Protein AF-A0AAD5U6Z9-F1 (afdb_monomer)

pLDDT: mean 83.67, std 14.65, range [43.44, 98.81]

Secondary structure (DSSP, 8-state):
-EEESSTT-EETTEEEEESSTTTTTT-SSPPTTHHHHHHHHHHHHHTT-----STTSTHHHHHTTTHHHHHHHHHHH-TT-SEEEE--TT----HHHHHHHHTTS-TTS--EEE-EE---SSSS--STTSSPPEE-GGG-EEEEHHHHHHHHHHHHHHHHHTTT-S-HHHHHHHHHHTTT---EE-TT--SS-TTT---TT-BTTTTBEEEEE--S-EEEEEE-SSHHHHHHHHHHSTT--EEEEETTEEEEESS-PPPEEEEEEEEEE-GGG------

Structure (mmCIF, N/CA/C/O backbone):
data_AF-A0AAD5U6Z9-F1
#
_entry.id   AF-A0AAD5U6Z9-F1
#
loop_
_atom_site.group_PDB
_atom_site.id
_atom_site.type_symbol
_atom_site.label_atom_id
_atom_site.label_alt_id
_atom_site.label_comp_id
_atom_site.label_asym_id
_atom_site.label_entity_id
_atom_site.label_seq_id
_atom_site.pdbx_PDB_ins_code
_atom_site.Cartn_x
_atom_site.Cartn_y
_atom_site.Cartn_z
_atom_site.occupancy
_atom_site.B_iso_or_equiv
_atom_site.auth_seq_id
_atom_site.auth_comp_id
_atom_site.auth_asym_id
_atom_site.auth_atom_id
_atom_site.pdbx_PDB_model_num
ATOM 1 N N . LEU A 1 1 ? -15.225 10.000 -1.888 1.00 85.88 1 LEU A N 1
ATOM 2 C CA . LEU A 1 1 ? -15.522 10.190 -0.455 1.00 85.88 1 LEU A CA 1
ATOM 3 C C . LEU A 1 1 ? -14.304 10.864 0.139 1.00 85.88 1 LEU A C 1
ATOM 5 O O . LEU A 1 1 ? -13.236 10.279 0.026 1.00 85.88 1 LEU A O 1
ATOM 9 N N . PHE A 1 2 ? -14.447 12.063 0.690 1.00 88.38 2 PHE A N 1
ATOM 10 C CA . PHE A 1 2 ? -13.396 12.654 1.515 1.00 88.38 2 PHE A CA 1
ATOM 11 C C . PHE A 1 2 ? -13.697 12.309 2.968 1.00 88.38 2 PHE A C 1
ATOM 13 O O . PHE A 1 2 ? -14.858 12.362 3.369 1.00 88.38 2 PHE A O 1
ATOM 20 N N . ILE A 1 3 ? -12.678 11.914 3.723 1.00 87.38 3 ILE A N 1
ATOM 21 C CA . ILE A 1 3 ? -12.789 11.623 5.154 1.00 87.38 3 ILE A CA 1
ATOM 22 C C . ILE A 1 3 ? -11.944 12.627 5.930 1.00 87.38 3 ILE A C 1
ATOM 24 O O . ILE A 1 3 ? -10.929 13.101 5.426 1.00 87.38 3 ILE A O 1
ATOM 28 N N . GLY A 1 4 ? -12.355 12.946 7.147 1.00 80.94 4 GLY A N 1
ATOM 29 C CA . GLY A 1 4 ? -11.660 13.899 8.001 1.00 80.94 4 GLY A CA 1
ATOM 30 C C . GLY A 1 4 ? -12.014 13.719 9.470 1.00 80.94 4 GLY A C 1
ATOM 31 O O . GLY A 1 4 ? -12.593 12.709 9.871 1.00 80.94 4 GLY A O 1
ATOM 32 N N . GLU A 1 5 ? -11.640 14.714 10.269 1.00 72.56 5 GLU A N 1
ATOM 33 C CA . GLU A 1 5 ? -11.778 14.715 11.735 1.00 72.56 5 GLU A CA 1
ATOM 34 C C . GLU A 1 5 ? -12.691 15.821 12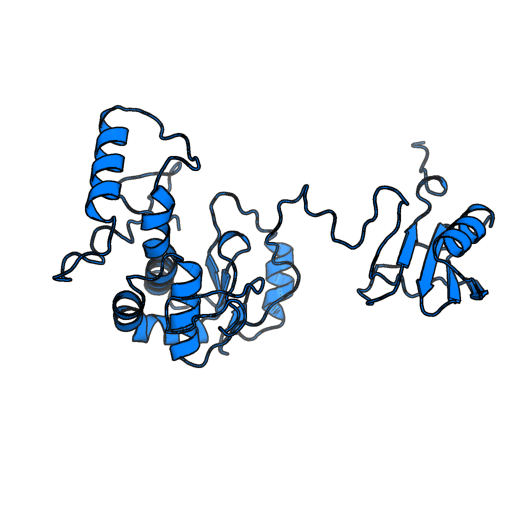.271 1.00 72.56 5 GLU A C 1
ATOM 36 O O . GLU A 1 5 ? -12.707 16.088 13.469 1.00 72.56 5 GLU A O 1
ATOM 41 N N . SER A 1 6 ? -13.420 16.495 11.381 1.00 66.69 6 SER A N 1
ATOM 42 C CA . SER A 1 6 ? -14.334 17.567 11.751 1.00 66.69 6 SER A CA 1
ATOM 43 C C . SER A 1 6 ? -15.566 17.551 10.847 1.00 66.69 6 SER A C 1
ATOM 45 O O . SER A 1 6 ? -15.420 17.432 9.624 1.00 66.69 6 SER A O 1
ATOM 47 N N . PRO A 1 7 ? -16.775 17.682 11.416 1.00 67.12 7 PRO A N 1
ATOM 48 C CA . PRO A 1 7 ? -17.998 17.744 10.635 1.00 67.12 7 PRO A CA 1
ATOM 49 C C . PRO A 1 7 ? -18.124 19.096 9.918 1.00 67.12 7 PRO A C 1
ATOM 51 O O . PRO A 1 7 ? -17.559 20.104 10.347 1.00 67.12 7 PRO A O 1
ATOM 54 N N . ASN A 1 8 ? -18.942 19.141 8.863 1.00 70.81 8 ASN A N 1
ATOM 55 C CA . ASN A 1 8 ? -19.284 20.354 8.105 1.00 70.81 8 ASN A CA 1
ATOM 56 C C . ASN A 1 8 ? -18.126 21.002 7.317 1.00 70.81 8 ASN A C 1
ATOM 58 O O . ASN A 1 8 ? -18.225 22.168 6.932 1.00 70.81 8 ASN A O 1
ATOM 62 N N . ILE A 1 9 ? -17.038 20.273 7.048 1.00 80.44 9 ILE A N 1
ATOM 63 C CA . ILE A 1 9 ? -16.016 20.713 6.088 1.00 80.44 9 ILE A CA 1
ATOM 64 C C . ILE A 1 9 ? -16.462 20.311 4.680 1.00 80.44 9 ILE A C 1
ATOM 66 O O . ILE A 1 9 ? -16.954 19.205 4.465 1.00 80.44 9 ILE A O 1
ATOM 70 N N . THR A 1 10 ? -16.279 21.202 3.705 1.00 81.00 10 THR A N 1
ATOM 71 C CA . THR A 1 10 ? -16.569 20.922 2.293 1.00 81.00 10 THR A CA 1
ATOM 72 C C . THR A 1 10 ? -15.336 21.166 1.432 1.00 81.00 10 THR A C 1
ATOM 74 O O . THR A 1 10 ? -14.595 22.125 1.641 1.00 81.00 10 THR A O 1
ATOM 77 N N . ILE A 1 11 ? -15.119 20.291 0.453 1.00 80.69 11 ILE A N 1
ATOM 78 C CA . ILE A 1 11 ? -14.120 20.456 -0.604 1.00 80.69 11 ILE A CA 1
ATOM 79 C C . ILE A 1 11 ? -14.895 20.614 -1.910 1.00 80.69 11 ILE A C 1
ATOM 81 O O . ILE A 1 11 ? -15.452 19.654 -2.450 1.00 80.69 11 ILE A O 1
ATOM 85 N N . GLY A 1 12 ? -14.997 21.855 -2.389 1.00 86.75 12 GLY A N 1
ATOM 86 C CA . GLY A 1 12 ? -15.901 22.199 -3.485 1.00 86.75 12 GLY A CA 1
ATOM 87 C C . GLY A 1 12 ? -17.356 21.923 -3.099 1.00 86.75 12 GLY A C 1
ATOM 88 O O . GLY A 1 12 ? -17.887 22.538 -2.181 1.00 86.75 12 GLY A O 1
ATOM 89 N N . ASN A 1 13 ? -18.002 20.991 -3.796 1.00 88.38 13 ASN A N 1
ATOM 90 C CA . ASN A 1 13 ? -19.379 20.560 -3.538 1.00 88.38 13 ASN A CA 1
ATOM 91 C C . ASN A 1 13 ? -19.476 19.218 -2.788 1.00 88.38 13 ASN A C 1
ATOM 93 O O . ASN A 1 13 ? -20.560 18.637 -2.728 1.00 88.38 13 ASN A O 1
ATOM 97 N N . ILE A 1 14 ? -18.361 18.696 -2.268 1.00 86.50 14 ILE A N 1
ATOM 98 C CA . ILE A 1 14 ? -18.310 17.402 -1.584 1.00 86.50 14 ILE A CA 1
ATOM 99 C C . ILE A 1 14 ? -18.109 17.636 -0.090 1.00 86.50 14 ILE A C 1
ATOM 101 O O . ILE A 1 14 ? -17.141 18.270 0.322 1.00 86.50 14 ILE A O 1
ATOM 105 N N . GLU A 1 15 ? -19.024 17.109 0.719 1.00 88.12 15 GLU A N 1
ATOM 106 C CA . GLU A 1 15 ? -18.898 17.102 2.175 1.00 88.12 15 GLU A CA 1
ATOM 107 C C . GLU A 1 15 ? -17.823 16.100 2.616 1.00 88.12 15 GLU A C 1
ATOM 109 O O . GLU A 1 15 ? -17.745 14.975 2.106 1.00 88.12 15 GLU A O 1
ATOM 114 N N . VAL A 1 16 ? -16.974 16.529 3.547 1.00 87.38 16 VAL A N 1
ATOM 115 C CA . VAL A 1 16 ? -15.978 15.684 4.202 1.00 87.38 16 VAL A CA 1
ATOM 116 C C . VAL A 1 16 ? -16.666 14.918 5.321 1.00 87.38 16 VAL A C 1
ATOM 118 O O . VAL A 1 16 ? -17.297 15.505 6.198 1.00 87.38 16 VAL A O 1
ATOM 121 N N . GLU A 1 17 ? -16.524 13.598 5.309 1.00 87.38 17 GLU A N 1
ATOM 122 C CA . GLU A 1 17 ? -17.100 12.757 6.346 1.00 87.38 17 GLU A CA 1
ATOM 123 C C . GLU A 1 17 ? -16.191 12.654 7.555 1.00 87.38 17 GLU A C 1
ATOM 125 O O . GLU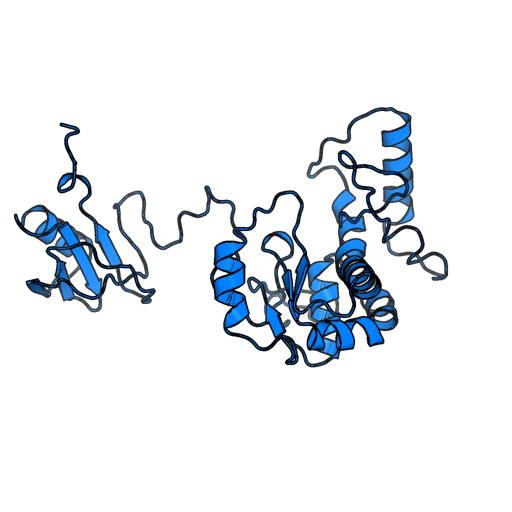 A 1 17 ? -15.067 12.158 7.482 1.00 87.38 17 GLU A O 1
ATOM 130 N N . ASP A 1 18 ? -16.721 13.087 8.689 1.00 84.62 18 ASP A N 1
ATOM 131 C CA . ASP A 1 18 ? -16.075 12.921 9.974 1.00 84.62 18 ASP A CA 1
ATOM 132 C C . ASP A 1 18 ? -16.127 11.454 10.416 1.00 84.62 18 ASP A C 1
ATOM 134 O O . ASP A 1 18 ? -17.182 10.914 10.763 1.00 84.62 18 ASP A O 1
ATOM 138 N N . VAL A 1 19 ? -14.963 10.808 10.400 1.00 85.06 19 VAL A N 1
ATOM 139 C CA . VAL A 1 19 ? -14.789 9.412 10.825 1.00 85.06 19 VAL A CA 1
ATOM 140 C C . VAL A 1 19 ? -14.096 9.301 12.182 1.00 85.06 19 VAL A C 1
ATOM 142 O O . VAL A 1 19 ? -13.865 8.188 12.665 1.00 85.06 19 VAL A O 1
ATOM 145 N N . CYS A 1 20 ? -13.774 10.435 12.810 1.00 76.25 20 CYS A N 1
ATOM 146 C CA . CYS A 1 20 ? -12.995 10.485 14.037 1.00 76.25 20 CYS A CA 1
ATOM 147 C C . CYS A 1 20 ? -13.833 10.929 15.236 1.00 76.25 20 CYS A C 1
ATOM 149 O O . CYS A 1 20 ? -13.851 10.190 16.221 1.00 76.25 20 CYS A O 1
ATOM 151 N N . THR A 1 21 ? -14.515 12.080 15.203 1.00 68.94 21 THR A N 1
ATOM 152 C CA . THR A 1 21 ? -15.011 12.773 16.419 1.00 68.94 21 THR A CA 1
ATOM 153 C C . THR A 1 21 ? -15.792 11.860 17.363 1.00 68.94 21 THR A C 1
ATOM 155 O O . THR A 1 21 ? -15.531 11.838 18.567 1.00 68.94 21 THR A O 1
ATOM 158 N N . ASN A 1 22 ? -16.672 11.023 16.807 1.00 68.44 22 ASN A N 1
ATOM 159 C CA . ASN A 1 22 ? -17.553 10.149 17.587 1.00 68.44 22 ASN A CA 1
ATOM 160 C C . ASN A 1 22 ? -16.980 8.740 17.828 1.00 68.44 22 ASN A C 1
ATOM 162 O O . ASN A 1 22 ? -17.578 7.919 18.526 1.00 68.44 22 ASN A O 1
ATOM 166 N N . LEU A 1 23 ? -15.810 8.430 17.266 1.00 71.19 23 LEU A N 1
ATOM 167 C CA . LEU A 1 23 ? -15.222 7.091 17.285 1.00 71.19 23 LEU A CA 1
ATOM 168 C C . LEU A 1 23 ? -14.828 6.632 18.697 1.00 71.19 23 LEU A C 1
ATOM 170 O O . LEU A 1 23 ? -14.939 5.447 19.019 1.00 71.19 23 LEU A O 1
ATOM 174 N N . TYR A 1 24 ? -14.394 7.571 19.546 1.00 66.69 24 TYR A N 1
ATOM 175 C CA . TYR A 1 24 ? -13.892 7.308 20.902 1.00 66.69 24 TYR A CA 1
ATOM 176 C C . TYR A 1 24 ? -14.767 7.889 22.018 1.00 66.69 24 TYR A C 1
ATOM 178 O O . TYR A 1 24 ? -14.375 7.826 23.182 1.00 66.69 24 TYR A O 1
ATOM 186 N N . GLU A 1 25 ? -15.948 8.438 21.717 1.00 65.12 25 GLU A N 1
ATOM 187 C CA . GLU A 1 25 ? -16.807 9.083 22.728 1.00 65.12 25 GLU A CA 1
ATOM 188 C C . GLU A 1 25 ? -17.191 8.152 23.882 1.00 65.12 25 GLU A C 1
ATOM 190 O O . GLU A 1 25 ? -17.249 8.580 25.032 1.00 65.12 25 GLU A O 1
ATOM 195 N N . ASN A 1 26 ? -17.372 6.864 23.585 1.00 57.84 26 ASN A N 1
ATOM 196 C CA . ASN A 1 26 ? -17.760 5.840 24.557 1.00 57.84 26 ASN A CA 1
ATOM 197 C C . ASN A 1 26 ? -16.567 5.073 25.158 1.00 57.84 26 ASN A C 1
ATOM 199 O O . ASN A 1 26 ? -16.759 4.046 25.813 1.00 57.84 26 ASN A O 1
ATOM 203 N N . ILE A 1 27 ? -15.331 5.516 24.914 1.00 62.66 27 ILE A N 1
ATOM 204 C CA . ILE A 1 27 ? -14.125 4.887 25.460 1.00 62.66 27 ILE A CA 1
ATOM 205 C C . ILE A 1 27 ? -13.664 5.715 26.664 1.00 62.66 27 ILE A C 1
ATOM 207 O O . ILE A 1 27 ? -13.372 6.900 26.542 1.00 62.66 27 ILE A O 1
ATOM 211 N N . SER A 1 28 ? -13.603 5.073 27.837 1.00 55.25 28 SER A N 1
ATOM 212 C CA . SER A 1 28 ? -13.260 5.710 29.120 1.00 55.25 28 SER A CA 1
ATOM 213 C C . SER A 1 28 ? -11.884 6.384 29.121 1.00 55.25 28 SER A C 1
ATOM 215 O O . SER A 1 28 ? -11.688 7.388 29.797 1.00 55.25 28 SER A O 1
ATOM 217 N N . GLU A 1 29 ? -10.950 5.853 28.332 1.00 61.00 29 GLU A N 1
ATOM 218 C CA . GLU A 1 29 ? -9.624 6.417 28.086 1.00 61.00 29 GLU A CA 1
ATOM 219 C C . GLU A 1 29 ? -9.490 6.769 26.605 1.00 61.00 29 GLU A C 1
ATOM 221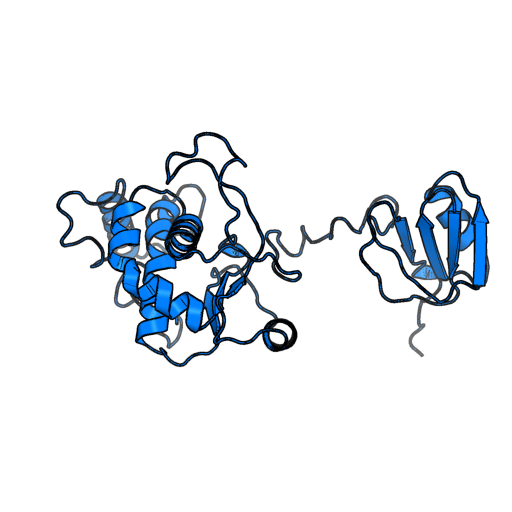 O O . GLU A 1 29 ? -9.346 5.885 25.751 1.00 61.00 29 GLU A O 1
ATOM 226 N N . LYS A 1 30 ? -9.564 8.066 26.302 1.00 65.56 30 LYS A N 1
ATOM 227 C CA . LYS A 1 30 ? -9.332 8.573 24.948 1.00 65.56 30 LYS A CA 1
ATOM 228 C C . LYS A 1 30 ? -7.846 8.415 24.570 1.00 65.56 30 LYS A C 1
ATOM 230 O O . LYS A 1 30 ? -7.007 8.470 25.469 1.00 65.56 30 LYS A O 1
ATOM 235 N N . PRO A 1 31 ? -7.517 8.237 23.277 1.00 64.31 31 PRO A N 1
ATOM 236 C CA . PRO A 1 31 ? -6.131 8.149 22.817 1.00 64.31 31 PRO A CA 1
ATOM 237 C C . PRO A 1 31 ? -5.302 9.383 23.207 1.00 64.31 31 PRO A C 1
ATOM 239 O O . PRO A 1 31 ? -5.823 10.500 23.288 1.00 64.31 31 PRO A O 1
ATOM 242 N N . THR A 1 32 ? -4.003 9.191 23.431 1.00 60.91 32 THR A N 1
ATOM 243 C CA . THR A 1 32 ? -3.053 10.272 23.744 1.00 60.91 32 THR A CA 1
ATOM 244 C C . THR A 1 32 ? -3.024 11.317 22.619 1.00 60.91 32 THR A C 1
ATOM 246 O O . THR A 1 32 ? -2.910 10.955 21.453 1.00 60.91 32 THR A O 1
ATOM 249 N N . GLY A 1 33 ? -3.126 12.611 22.950 1.00 56.72 33 GLY A N 1
ATOM 250 C CA . GLY A 1 33 ? -3.153 13.721 21.976 1.00 56.72 33 GLY A CA 1
ATOM 251 C C . GLY A 1 33 ? -4.540 14.076 21.415 1.00 56.72 33 GLY A C 1
ATOM 252 O O . GLY A 1 33 ? -4.703 15.126 20.806 1.00 56.72 33 GLY A O 1
ATOM 253 N N . TRP A 1 34 ? -5.574 13.269 21.689 1.00 59.72 34 TRP A N 1
ATOM 254 C CA . TRP A 1 34 ? -6.931 13.456 21.151 1.00 59.72 34 TRP A CA 1
ATOM 255 C C . TRP A 1 34 ? -7.560 14.828 21.449 1.00 59.72 34 TRP A C 1
ATOM 257 O O . TRP A 1 34 ? -8.122 15.472 20.567 1.00 59.72 34 TRP A O 1
ATOM 267 N N . LYS A 1 35 ? -7.529 15.269 22.716 1.00 58.16 35 LYS A N 1
ATOM 268 C CA . LYS A 1 35 ? -8.162 16.540 23.121 1.00 58.16 35 LYS A CA 1
ATOM 269 C C . LYS A 1 35 ? -7.417 17.749 22.561 1.00 58.16 35 LYS A C 1
ATOM 271 O O . LYS A 1 35 ? -8.052 18.688 22.101 1.00 58.16 35 LYS A O 1
ATOM 276 N N . GLU A 1 36 ? -6.090 17.688 22.580 1.00 61.25 36 GLU A N 1
ATOM 277 C CA . GLU A 1 36 ? -5.212 18.780 22.161 1.00 61.25 36 GLU A CA 1
ATOM 278 C C . GLU A 1 36 ? -5.378 19.065 20.665 1.00 61.25 36 GLU A C 1
ATOM 280 O O . GLU A 1 36 ? -5.577 20.217 20.291 1.00 61.25 36 GLU A O 1
ATOM 285 N N . SER A 1 37 ? -5.412 18.030 19.818 1.00 60.25 37 SER A N 1
ATOM 286 C CA . SER A 1 37 ? -5.595 18.196 18.371 1.00 60.25 37 SER A CA 1
ATOM 287 C C . SER A 1 37 ? -6.968 18.772 18.001 1.00 60.25 37 SER A C 1
ATOM 289 O O . SER A 1 37 ? -7.040 19.698 17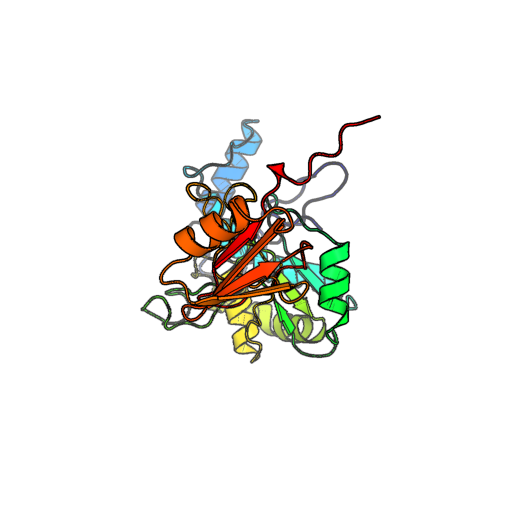.197 1.00 60.25 37 SER A O 1
ATOM 291 N N . VAL A 1 38 ? -8.061 18.286 18.607 1.00 60.72 38 VAL A N 1
ATOM 292 C CA . VAL A 1 38 ? -9.420 18.791 18.317 1.00 60.72 38 VAL A CA 1
ATOM 293 C C . VAL A 1 38 ? -9.587 20.243 18.778 1.00 60.72 38 VAL A C 1
ATOM 295 O O . VAL A 1 38 ? -10.153 21.061 18.052 1.00 60.72 38 VAL A O 1
ATOM 298 N N . GLU A 1 39 ? -9.082 20.589 19.964 1.00 63.78 39 GLU A N 1
ATOM 299 C CA . GLU A 1 39 ? -9.147 21.959 20.491 1.00 63.78 39 GLU A CA 1
ATOM 300 C C . GLU A 1 39 ? -8.282 22.933 19.674 1.00 63.78 39 GLU A C 1
ATOM 302 O O . GLU A 1 39 ? -8.710 24.064 19.424 1.00 63.78 39 GLU A O 1
ATOM 307 N N . LEU A 1 40 ? -7.104 22.498 19.207 1.00 62.66 40 LEU A N 1
ATOM 308 C CA . LEU A 1 40 ? -6.243 23.273 18.307 1.00 62.66 40 LEU A CA 1
ATOM 309 C C . LEU A 1 40 ? -6.926 23.544 16.964 1.00 62.66 40 LEU A C 1
ATOM 311 O O . LEU A 1 40 ? -7.017 24.703 16.564 1.00 62.66 40 LEU A O 1
ATOM 315 N N . LEU A 1 41 ? -7.485 22.517 16.318 1.00 59.31 41 LEU A N 1
ATOM 316 C CA . LEU A 1 41 ? -8.200 22.664 15.045 1.00 59.31 41 LEU A CA 1
ATOM 317 C C . LEU A 1 41 ? -9.397 23.611 15.173 1.00 59.31 41 LEU A C 1
ATOM 319 O O . LEU A 1 41 ? -9.568 24.526 14.370 1.00 59.31 41 LEU A O 1
ATOM 323 N N . GLN A 1 42 ? -10.208 23.451 16.223 1.00 64.00 42 GLN A N 1
ATOM 324 C CA . GLN A 1 42 ? -11.340 24.346 16.480 1.00 64.00 42 GLN A CA 1
ATOM 325 C C . GLN A 1 42 ? -10.901 25.794 16.724 1.00 64.00 42 GLN A C 1
ATOM 327 O O . GLN A 1 42 ? -11.627 26.725 16.368 1.00 64.00 42 GLN A O 1
ATOM 332 N N . LYS A 1 43 ? -9.737 26.001 17.349 1.00 64.19 43 LYS A N 1
ATOM 333 C CA . LYS A 1 43 ? -9.168 27.332 17.565 1.00 64.19 43 LYS A CA 1
ATOM 334 C C . LYS A 1 43 ? -8.671 27.952 16.258 1.00 64.19 43 LYS A C 1
ATOM 336 O O . LYS A 1 43 ? -8.975 29.113 16.008 1.00 64.19 43 LYS A O 1
ATOM 341 N N . GLU A 1 44 ? -7.966 27.198 15.421 1.00 64.31 44 GLU A N 1
ATOM 342 C CA . GLU A 1 44 ? -7.454 27.677 14.129 1.00 64.31 44 GLU A CA 1
ATOM 343 C C . GLU A 1 44 ? -8.587 28.037 13.158 1.00 64.31 44 GLU A C 1
ATOM 345 O O . GLU A 1 44 ? -8.556 29.119 12.570 1.00 64.31 44 GLU A O 1
ATOM 350 N N . ILE A 1 45 ? -9.642 27.212 13.096 1.00 61.91 45 ILE A N 1
ATOM 351 C CA . ILE A 1 45 ? -10.868 27.494 12.329 1.00 61.91 45 ILE A CA 1
ATOM 352 C C . ILE A 1 45 ? -11.535 28.792 12.809 1.00 61.91 45 ILE A C 1
ATOM 354 O O . ILE A 1 45 ? -11.968 29.606 11.997 1.00 61.91 45 ILE A O 1
ATOM 358 N N . LYS A 1 46 ? -11.619 29.017 14.129 1.00 66.56 46 LYS A N 1
ATOM 359 C CA . LYS A 1 46 ? -12.201 30.251 14.695 1.00 66.56 46 LYS A CA 1
ATOM 360 C C . LYS A 1 46 ? -11.370 31.499 14.413 1.00 66.56 46 LYS A C 1
ATOM 362 O O . LYS A 1 46 ? -11.924 32.594 14.392 1.00 66.56 46 LYS A O 1
ATOM 367 N N . GLU A 1 47 ? -10.060 31.348 14.258 1.00 72.31 47 GLU A N 1
ATOM 368 C CA . GLU A 1 47 ? -9.137 32.450 13.976 1.00 72.31 47 GLU A CA 1
ATOM 369 C C . GLU A 1 47 ? -8.994 32.740 12.470 1.00 72.31 47 GLU A C 1
ATOM 371 O O . GLU A 1 47 ? -8.207 33.616 12.111 1.00 72.31 47 GLU A O 1
ATOM 376 N N . ASP A 1 48 ? -9.735 32.030 11.604 1.00 56.50 48 ASP A N 1
ATOM 377 C CA . ASP A 1 48 ? -9.686 32.125 10.132 1.00 56.50 48 ASP A CA 1
ATOM 378 C C . ASP A 1 48 ? -8.256 31.983 9.571 1.00 56.50 48 ASP A C 1
ATOM 380 O O . ASP A 1 48 ? -7.893 32.484 8.504 1.00 56.50 48 ASP A O 1
ATOM 384 N N . LYS A 1 49 ? -7.397 31.294 10.331 1.00 57.88 49 LYS A N 1
ATOM 385 C CA . LYS A 1 49 ? -6.058 30.926 9.895 1.00 57.88 49 LYS A CA 1
ATOM 386 C C . LYS A 1 49 ? -6.203 29.654 9.088 1.00 57.88 49 LYS A C 1
ATOM 388 O O . LYS A 1 49 ? -6.552 28.622 9.647 1.00 57.88 49 LYS A O 1
ATOM 393 N N . ILE A 1 50 ? -5.896 29.718 7.796 1.00 52.66 50 ILE A N 1
ATOM 394 C CA . ILE A 1 50 ? -5.663 28.512 7.000 1.00 52.66 50 ILE A CA 1
ATOM 395 C C . ILE A 1 50 ? -4.457 27.816 7.646 1.00 52.66 50 ILE A C 1
ATOM 397 O O . ILE A 1 50 ? -3.362 28.389 7.608 1.00 52.66 50 ILE A O 1
ATOM 401 N N . PRO A 1 51 ? -4.623 26.644 8.284 1.00 52.47 51 PRO A N 1
ATOM 402 C CA . PRO A 1 51 ? -3.496 25.934 8.860 1.00 52.47 51 PRO A CA 1
ATOM 403 C C . PRO A 1 51 ? -2.571 25.568 7.707 1.00 52.47 51 PRO A C 1
ATOM 405 O O . PRO A 1 51 ? -2.992 24.889 6.773 1.00 52.47 51 PRO A O 1
ATOM 408 N N . THR A 1 52 ? -1.330 26.049 7.719 1.00 49.97 52 THR A N 1
ATOM 409 C CA . THR A 1 52 ? -0.336 25.577 6.755 1.00 49.97 52 THR A CA 1
ATOM 410 C C . THR A 1 52 ? 0.081 24.176 7.197 1.00 49.97 52 THR A C 1
ATOM 412 O O . THR A 1 52 ? 0.673 24.064 8.277 1.00 49.97 52 THR A O 1
ATOM 415 N N . PRO A 1 53 ? -0.192 23.113 6.415 1.00 50.09 53 PRO A N 1
ATOM 416 C CA . PRO A 1 53 ? 0.272 21.776 6.757 1.00 50.09 53 PRO A CA 1
ATOM 417 C C . PRO A 1 53 ? 1.797 21.795 6.880 1.00 50.09 53 PRO A C 1
ATOM 419 O O . PRO A 1 53 ? 2.495 22.345 6.025 1.00 50.09 53 PRO A O 1
ATOM 422 N N . GLY A 1 54 ? 2.331 21.252 7.968 1.00 48.56 54 GLY A N 1
ATOM 423 C CA . GLY A 1 54 ? 3.771 21.247 8.196 1.00 48.56 54 GLY A CA 1
ATOM 424 C C . GLY A 1 54 ? 4.170 20.462 9.435 1.00 48.56 54 GLY A C 1
ATOM 425 O O . GLY A 1 54 ? 3.349 20.203 10.312 1.00 48.56 54 GLY A O 1
ATOM 426 N N . GLU A 1 55 ? 5.460 20.140 9.536 1.00 44.97 55 GLU A N 1
ATOM 427 C CA . GLU A 1 55 ? 6.053 19.291 10.589 1.00 44.97 55 GLU A CA 1
ATOM 428 C C . GLU A 1 55 ? 5.786 19.774 12.027 1.00 44.97 55 GLU A C 1
ATOM 430 O O . GLU A 1 55 ? 5.929 19.015 12.982 1.00 44.97 55 GLU A O 1
ATOM 435 N N . LYS A 1 56 ? 5.405 21.046 12.197 1.00 44.12 56 LYS A N 1
ATOM 436 C CA . LYS A 1 56 ? 5.084 21.654 13.498 1.00 44.12 56 LYS A CA 1
ATOM 437 C C . LYS A 1 56 ? 3.638 21.431 13.943 1.00 44.12 56 LYS A C 1
ATOM 439 O O . LYS A 1 56 ? 3.324 21.709 15.097 1.00 44.12 56 LYS A O 1
ATOM 444 N N . THR A 1 57 ? 2.768 20.979 13.043 1.00 53.84 57 THR A N 1
ATOM 445 C CA . THR A 1 57 ? 1.386 20.619 13.367 1.00 53.84 57 THR A CA 1
ATOM 446 C C . THR A 1 57 ? 1.344 19.142 13.749 1.00 53.84 57 THR A C 1
ATOM 448 O O . THR A 1 57 ? 1.849 18.286 13.028 1.00 53.84 57 THR A O 1
ATOM 451 N N . GLU A 1 58 ? 0.749 18.813 14.894 1.00 59.47 58 GLU A N 1
ATOM 452 C CA . GLU A 1 58 ? 0.574 17.419 15.326 1.00 59.47 58 GLU A CA 1
ATOM 453 C C . GLU A 1 58 ? -0.647 16.751 14.661 1.00 59.47 58 GLU A C 1
ATOM 455 O O . GLU A 1 58 ? -1.223 15.819 15.219 1.00 59.47 58 GLU A O 1
ATOM 460 N N . GLY A 1 59 ? -1.054 17.222 13.472 1.00 59.69 59 GLY A N 1
ATOM 461 C CA . GLY A 1 59 ? -2.200 16.690 12.719 1.00 59.69 59 GLY A CA 1
ATOM 462 C C . GLY A 1 59 ? -2.075 15.189 12.436 1.00 59.69 59 GLY A C 1
ATOM 463 O O . GLY A 1 59 ? -3.045 14.446 12.570 1.00 59.69 59 GLY A O 1
ATOM 464 N N . TRP A 1 60 ? -0.840 14.717 12.230 1.00 61.53 60 TRP A N 1
ATOM 465 C CA . TRP A 1 60 ? -0.520 13.298 12.050 1.00 61.53 60 TRP A CA 1
ATOM 466 C C . TRP A 1 60 ? -0.971 12.404 13.217 1.00 61.53 60 TRP A C 1
ATOM 468 O O . TRP A 1 60 ? -1.268 11.225 13.013 1.00 61.53 60 TRP A O 1
ATOM 478 N N . LYS A 1 61 ? -1.064 12.931 14.451 1.00 66.06 61 LYS A N 1
ATOM 479 C CA . LYS A 1 61 ? -1.535 12.146 15.607 1.00 66.06 61 LYS A CA 1
ATOM 480 C C . LYS A 1 61 ? -2.983 11.701 15.424 1.00 66.06 61 LYS A C 1
ATOM 482 O O . LYS A 1 61 ? -3.345 10.600 15.836 1.00 66.06 61 LYS A O 1
ATOM 487 N N . MET A 1 62 ? -3.798 12.544 14.795 1.00 72.44 62 MET A N 1
ATOM 488 C CA . MET A 1 62 ? -5.193 12.239 14.497 1.00 72.44 62 MET A CA 1
ATOM 489 C C . MET A 1 62 ? -5.355 11.450 13.199 1.00 72.44 62 MET A C 1
ATOM 491 O O . MET A 1 62 ? -6.277 10.637 13.109 1.00 72.44 62 MET A O 1
ATOM 495 N N . ASP A 1 63 ? -4.429 11.578 12.244 1.00 76.62 63 ASP A N 1
ATOM 496 C CA . ASP A 1 63 ? -4.438 10.785 11.004 1.00 76.62 63 ASP A CA 1
ATOM 497 C C . ASP A 1 63 ? -4.441 9.279 11.269 1.00 76.62 63 ASP A C 1
ATOM 499 O O . ASP A 1 63 ? -5.153 8.523 10.603 1.00 76.62 63 ASP A O 1
ATOM 503 N N . ALA A 1 64 ? -3.768 8.839 12.337 1.00 81.50 64 ALA A N 1
ATOM 504 C CA . ALA A 1 64 ? -3.787 7.446 12.777 1.00 81.50 64 ALA A CA 1
ATOM 505 C C . ALA A 1 64 ? -5.209 6.890 12.993 1.00 81.50 64 ALA A C 1
ATOM 507 O O . ALA A 1 64 ? -5.447 5.679 12.943 1.00 81.50 64 ALA A O 1
ATOM 508 N N . HIS A 1 65 ? -6.173 7.765 13.265 1.00 84.50 65 HIS A N 1
ATOM 509 C CA . HIS A 1 65 ? -7.566 7.436 13.532 1.00 84.50 65 HIS A CA 1
ATOM 510 C C . HIS A 1 65 ? -8.473 7.576 12.298 1.00 84.50 65 HIS A C 1
ATOM 512 O O . HIS A 1 65 ? -9.678 7.386 12.440 1.00 84.50 65 HIS A O 1
ATOM 518 N N . LYS A 1 66 ? -7.935 7.851 11.100 1.00 87.81 66 LYS A N 1
ATOM 519 C CA . LYS A 1 66 ? -8.724 8.051 9.870 1.00 87.81 66 LYS A CA 1
ATOM 520 C C . LYS A 1 66 ? -8.791 6.810 8.981 1.00 87.81 66 LYS A C 1
ATOM 522 O O . LYS A 1 66 ? -9.886 6.457 8.555 1.00 87.81 66 LYS A O 1
ATOM 527 N N . ASN A 1 67 ? -7.683 6.098 8.733 1.00 92.44 67 ASN A N 1
ATOM 528 C CA . ASN A 1 67 ? -7.654 5.043 7.701 1.00 92.44 67 ASN A CA 1
ATOM 529 C C . ASN A 1 67 ? -8.652 3.897 7.951 1.00 92.44 67 ASN A C 1
ATOM 531 O O . ASN A 1 67 ? -9.548 3.654 7.142 1.00 92.44 67 ASN A O 1
ATOM 535 N N . LEU A 1 68 ? -8.532 3.190 9.082 1.00 93.31 68 LEU A N 1
ATOM 536 C CA . LEU A 1 68 ? -9.397 2.040 9.376 1.00 93.31 68 LEU A CA 1
ATOM 537 C C . LEU A 1 68 ? -10.889 2.442 9.474 1.00 93.31 68 LEU A C 1
ATOM 539 O O . LEU A 1 68 ? -11.716 1.794 8.827 1.00 93.31 68 LEU A O 1
ATOM 543 N N . PRO A 1 69 ? -11.272 3.508 10.205 1.00 91.75 69 PRO A N 1
ATOM 544 C CA . PRO A 1 69 ? -12.651 4.010 10.219 1.00 91.75 69 PRO A CA 1
ATOM 545 C C . PRO A 1 69 ? -13.140 4.508 8.855 1.00 91.75 69 PRO A C 1
ATOM 547 O O . PRO A 1 69 ? -14.286 4.257 8.492 1.00 91.75 69 PRO A O 1
ATOM 550 N N . GLY A 1 70 ? -12.272 5.134 8.064 1.00 93.19 70 GLY A N 1
ATOM 551 C CA . GLY A 1 70 ? -12.565 5.568 6.701 1.00 93.19 70 GLY A CA 1
ATOM 552 C C . GLY A 1 70 ? -12.923 4.408 5.778 1.00 93.19 70 GLY A C 1
ATOM 553 O O . GLY A 1 70 ? -13.910 4.481 5.047 1.00 93.19 70 GLY A O 1
ATOM 554 N N . PHE A 1 71 ? -12.197 3.292 5.863 1.00 96.19 71 PHE A N 1
ATOM 555 C CA . PHE A 1 71 ? -12.555 2.071 5.138 1.00 96.19 71 PHE A CA 1
ATOM 556 C C . PHE A 1 71 ? -13.887 1.474 5.600 1.00 96.19 71 PHE A C 1
ATOM 558 O O . PHE A 1 71 ? -14.685 1.045 4.765 1.00 96.19 71 PHE A O 1
ATOM 565 N N . VAL A 1 72 ? -14.161 1.481 6.910 1.00 94.25 72 VAL A N 1
ATOM 566 C CA . VAL A 1 72 ? -15.467 1.065 7.451 1.00 94.25 72 VAL A CA 1
ATOM 567 C C . VAL A 1 72 ? -16.585 1.934 6.880 1.00 94.25 72 VAL A C 1
ATOM 569 O O . VAL A 1 72 ? -17.606 1.407 6.438 1.00 94.25 72 VAL A O 1
ATOM 572 N N . GLN A 1 73 ? -16.384 3.249 6.837 1.00 92.94 73 GLN A N 1
ATOM 573 C CA . GLN A 1 73 ? -17.360 4.189 6.301 1.00 92.94 73 GLN A CA 1
ATOM 574 C C . GLN A 1 73 ? -17.588 3.988 4.797 1.00 92.94 73 GLN A C 1
ATO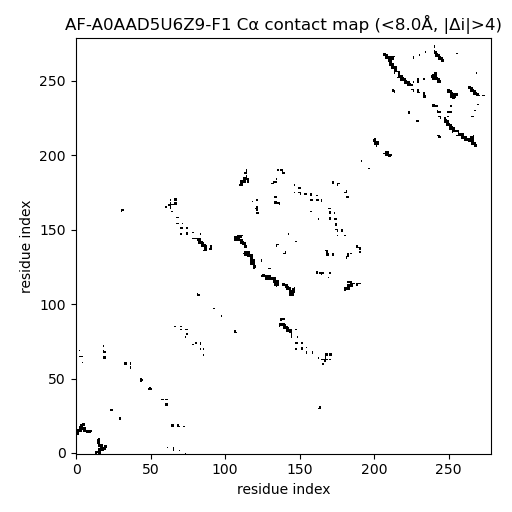M 576 O O . GLN A 1 73 ? -18.734 3.947 4.341 1.00 92.94 73 GLN A O 1
ATOM 581 N N . LEU A 1 74 ? -16.517 3.775 4.028 1.00 94.25 74 LEU A N 1
ATOM 582 C CA . LEU A 1 74 ? -16.602 3.478 2.600 1.00 94.25 74 LEU A CA 1
ATOM 583 C C . LEU A 1 74 ? -17.376 2.173 2.336 1.00 94.25 74 LEU A C 1
ATOM 585 O O . LEU A 1 74 ? -18.241 2.141 1.459 1.00 94.25 74 LEU A O 1
ATOM 589 N N . TYR A 1 75 ? -17.125 1.124 3.128 1.00 95.75 75 TYR A N 1
ATOM 590 C CA . TYR A 1 75 ? -17.864 -0.140 3.049 1.00 95.75 75 TYR A CA 1
ATOM 591 C C . TYR A 1 75 ? -19.345 0.023 3.388 1.00 95.75 75 TYR A C 1
ATOM 593 O O . TYR A 1 75 ? -20.193 -0.493 2.666 1.00 95.75 75 TYR A O 1
ATOM 601 N N . ASN A 1 76 ? -19.675 0.767 4.446 1.00 93.56 76 ASN A N 1
ATOM 602 C CA . ASN A 1 76 ? -21.066 0.992 4.844 1.00 93.56 76 ASN A CA 1
ATOM 603 C C . ASN A 1 76 ? -21.874 1.714 3.757 1.00 93.56 76 ASN A C 1
ATOM 605 O O . ASN A 1 76 ? -23.064 1.446 3.601 1.00 93.56 76 ASN A O 1
ATOM 609 N N . LYS A 1 77 ? -21.238 2.611 2.995 1.00 94.12 77 LYS A N 1
ATOM 610 C CA . LYS A 1 77 ? -21.886 3.309 1.877 1.00 94.12 77 LYS A CA 1
ATOM 611 C C . LYS A 1 77 ? -22.068 2.437 0.647 1.00 94.12 77 LYS A C 1
ATOM 613 O O . LYS A 1 77 ? -23.103 2.523 -0.007 1.00 94.12 77 LYS A O 1
ATOM 618 N N . ILE A 1 78 ? -21.045 1.662 0.293 1.00 96.25 78 ILE A N 1
ATOM 619 C CA . ILE A 1 78 ? -21.020 0.895 -0.955 1.00 96.25 78 ILE A CA 1
ATOM 620 C C . ILE A 1 78 ? -20.526 -0.528 -0.655 1.00 96.25 78 ILE A C 1
ATOM 622 O O . ILE A 1 78 ? -19.404 -0.874 -1.020 1.00 96.25 78 ILE A O 1
ATOM 626 N N . PRO A 1 79 ? -21.331 -1.377 0.012 1.00 95.94 79 PRO A N 1
ATOM 627 C CA . PRO A 1 79 ? -20.899 -2.711 0.454 1.00 95.94 79 PRO A CA 1
ATOM 628 C C . PRO A 1 79 ? -20.675 -3.706 -0.696 1.00 95.94 79 PRO A C 1
ATOM 630 O O . PRO A 1 79 ? -20.017 -4.730 -0.512 1.00 95.94 79 PRO A O 1
ATOM 633 N N . GLU A 1 80 ? -21.211 -3.399 -1.880 1.00 96.69 80 GLU A N 1
ATOM 634 C CA . GLU A 1 80 ? -21.107 -4.229 -3.084 1.00 96.69 80 GLU A CA 1
ATOM 635 C C . GLU A 1 80 ? -19.958 -3.822 -4.019 1.00 96.69 80 GLU A C 1
ATOM 637 O O . GLU A 1 80 ? -19.802 -4.423 -5.079 1.00 96.69 80 GLU A O 1
ATOM 642 N N . ALA A 1 81 ? -19.147 -2.819 -3.657 1.00 98.06 81 ALA A N 1
ATOM 643 C CA . ALA A 1 81 ? -17.994 -2.434 -4.467 1.00 98.06 81 ALA A CA 1
ATOM 644 C C . ALA A 1 81 ? -16.993 -3.593 -4.562 1.00 98.06 81 ALA A C 1
ATOM 646 O O . ALA A 1 81 ? -16.689 -4.244 -3.563 1.00 98.06 81 ALA A O 1
ATOM 647 N N . ASP A 1 82 ? -16.443 -3.831 -5.752 1.00 98.25 82 ASP A N 1
ATOM 648 C CA . ASP A 1 82 ? -15.438 -4.879 -5.950 1.00 98.25 82 ASP A CA 1
ATOM 649 C C . ASP A 1 82 ? -14.105 -4.544 -5.263 1.00 98.25 82 ASP A C 1
ATOM 651 O O . ASP A 1 82 ? -13.450 -5.427 -4.698 1.00 98.25 82 ASP A O 1
ATOM 655 N N . TRP A 1 83 ? -13.733 -3.262 -5.273 1.00 98.25 83 TRP A N 1
ATOM 656 C CA . TRP A 1 83 ? -12.471 -2.755 -4.746 1.00 98.25 83 TRP A CA 1
ATOM 657 C C . TRP A 1 83 ? -12.687 -1.486 -3.927 1.00 98.25 83 TRP A C 1
ATOM 659 O O . TRP A 1 83 ? -13.402 -0.573 -4.339 1.00 98.25 83 TRP A O 1
ATOM 669 N N . TYR A 1 84 ? -12.018 -1.425 -2.782 1.00 98.19 84 TYR A N 1
ATOM 670 C CA . TYR A 1 84 ? -11.983 -0.289 -1.874 1.00 98.19 84 TYR A CA 1
ATOM 671 C C . TYR A 1 84 ? -10.585 0.298 -1.895 1.00 98.19 84 TYR A C 1
ATOM 673 O O . TYR A 1 84 ? -9.612 -0.418 -1.664 1.00 98.19 84 TYR A O 1
ATOM 681 N N . ILE A 1 85 ? -10.489 1.589 -2.184 1.00 96.88 85 ILE A N 1
ATOM 682 C CA . ILE A 1 85 ? -9.220 2.271 -2.409 1.00 96.88 85 ILE A CA 1
ATOM 683 C C . ILE A 1 85 ? -9.154 3.476 -1.478 1.00 96.88 85 ILE A C 1
ATOM 685 O O . ILE A 1 85 ? -10.119 4.236 -1.389 1.00 96.88 85 ILE A O 1
ATOM 689 N N . MET A 1 86 ? -8.020 3.648 -0.809 1.00 95.12 86 MET A N 1
ATOM 690 C CA . MET A 1 86 ? -7.703 4.839 -0.024 1.00 95.12 86 MET A CA 1
ATOM 691 C C . MET A 1 86 ? -6.413 5.460 -0.541 1.00 95.12 86 MET A C 1
ATOM 693 O O . MET A 1 86 ? -5.472 4.732 -0.858 1.00 95.12 86 MET A O 1
ATOM 697 N N . LEU A 1 87 ? -6.413 6.786 -0.637 1.00 93.62 87 LEU A N 1
ATOM 698 C CA . LEU A 1 87 ? -5.311 7.625 -1.091 1.00 93.62 87 LEU A CA 1
ATOM 699 C C . LEU A 1 87 ? -5.176 8.809 -0.135 1.00 93.62 87 LEU A C 1
ATOM 701 O O . LEU A 1 87 ? -6.202 9.303 0.346 1.00 93.62 87 LEU A O 1
ATOM 705 N N . ASP A 1 88 ? -3.947 9.272 0.057 1.00 89.81 88 ASP A N 1
ATOM 706 C CA . ASP A 1 88 ? -3.677 10.566 0.680 1.00 89.81 88 ASP A CA 1
ATOM 707 C C . ASP A 1 88 ? -3.913 11.695 -0.345 1.00 89.81 88 ASP A C 1
ATOM 709 O O . ASP A 1 88 ? -3.956 11.461 -1.559 1.00 89.81 88 ASP A O 1
ATOM 713 N N . ASP A 1 89 ? -4.131 12.922 0.127 1.00 86.31 89 ASP A N 1
ATOM 714 C CA . ASP A 1 89 ? -4.499 14.074 -0.713 1.00 86.31 89 ASP A CA 1
ATOM 715 C C . ASP A 1 89 ? -3.331 14.648 -1.537 1.00 86.31 89 ASP A C 1
ATOM 717 O O . ASP A 1 89 ? -3.546 15.426 -2.469 1.00 86.31 89 ASP A O 1
ATOM 721 N N . ASP A 1 90 ? -2.112 14.197 -1.260 1.00 85.62 90 ASP A N 1
ATOM 722 C CA . ASP A 1 90 ? -0.895 14.442 -2.031 1.00 85.62 90 ASP A CA 1
ATOM 723 C C . ASP A 1 90 ? -0.557 13.301 -3.016 1.00 85.62 90 ASP A C 1
ATOM 725 O O . ASP A 1 90 ? 0.468 13.342 -3.705 1.00 85.62 90 ASP A O 1
ATOM 729 N N . THR A 1 91 ? -1.430 12.292 -3.133 1.00 89.12 91 THR A N 1
ATOM 730 C CA . THR A 1 91 ? -1.223 11.112 -3.980 1.00 89.12 91 THR A CA 1
ATOM 731 C C . THR A 1 91 ? -2.035 11.179 -5.275 1.00 89.12 91 THR A C 1
ATOM 733 O O . THR A 1 91 ? -3.243 11.416 -5.279 1.00 89.12 91 THR A O 1
ATOM 736 N N . TYR A 1 92 ? -1.390 10.885 -6.410 1.00 89.94 92 TYR A N 1
ATOM 737 C CA . TYR A 1 92 ? -2.049 10.809 -7.718 1.00 89.94 92 TYR A CA 1
ATOM 738 C C . TYR A 1 92 ? -2.242 9.362 -8.192 1.00 89.94 92 TYR A C 1
ATOM 740 O O . TYR A 1 92 ? -1.347 8.528 -8.064 1.00 89.94 92 TYR A O 1
ATOM 748 N N . MET A 1 93 ? -3.391 9.073 -8.814 1.00 90.56 93 MET A N 1
ATOM 749 C CA . MET A 1 93 ? -3.745 7.739 -9.306 1.00 90.56 93 MET A CA 1
ATOM 750 C C . MET A 1 93 ? -4.012 7.718 -10.813 1.00 90.56 93 MET A C 1
ATOM 752 O O . MET A 1 93 ? -4.883 8.417 -11.328 1.00 90.56 93 MET A O 1
ATOM 756 N N . PHE A 1 94 ? -3.334 6.807 -11.514 1.00 92.50 94 PHE A N 1
ATOM 757 C CA . PHE A 1 94 ? -3.616 6.484 -12.912 1.00 92.50 94 PHE A CA 1
ATOM 758 C C . PHE A 1 94 ? -4.675 5.377 -12.999 1.00 92.50 94 PHE A C 1
ATOM 760 O O . PHE A 1 94 ? -4.347 4.190 -13.036 1.00 92.50 94 PHE A O 1
ATOM 767 N N . PHE A 1 95 ? -5.955 5.758 -13.048 1.00 90.75 95 PHE A N 1
ATOM 768 C CA . PHE A 1 95 ? -7.082 4.812 -13.029 1.00 90.75 95 PHE A CA 1
ATOM 769 C C . PHE A 1 95 ? -7.011 3.725 -14.112 1.00 90.75 95 PHE A C 1
ATOM 771 O O . PHE A 1 95 ? -7.320 2.573 -13.827 1.00 90.75 95 PHE A O 1
ATOM 778 N N . GLY A 1 96 ? -6.561 4.058 -15.329 1.00 92.75 96 GLY A N 1
ATOM 779 C CA . GLY A 1 96 ? -6.411 3.073 -16.408 1.00 92.75 96 GLY A CA 1
ATOM 780 C C . GLY A 1 96 ? -5.401 1.969 -16.075 1.00 92.75 96 GLY A C 1
ATOM 781 O O . GLY A 1 96 ? -5.662 0.793 -16.319 1.00 92.75 96 GLY A O 1
ATOM 782 N N . ASN A 1 97 ? -4.283 2.330 -15.440 1.00 90.00 97 ASN A N 1
ATOM 783 C CA . ASN A 1 97 ? -3.270 1.362 -15.016 1.00 90.00 97 ASN A CA 1
ATOM 784 C C . ASN A 1 97 ? -3.795 0.494 -13.871 1.00 90.00 97 ASN A C 1
ATOM 786 O O . ASN A 1 97 ? -3.587 -0.721 -13.865 1.00 90.00 97 ASN A O 1
ATOM 790 N N . LEU A 1 98 ? -4.505 1.110 -12.921 1.00 92.56 98 LEU A N 1
ATOM 791 C CA . LEU A 1 98 ? -5.101 0.387 -11.807 1.00 92.56 98 LEU A CA 1
ATOM 792 C C . LEU A 1 98 ? -6.163 -0.613 -12.284 1.00 92.56 98 LEU A C 1
ATOM 794 O O . LEU A 1 98 ? -6.165 -1.752 -11.828 1.00 92.56 98 LEU A O 1
ATOM 798 N N . ASP A 1 99 ? -7.017 -0.231 -13.233 1.00 92.62 99 ASP A N 1
ATOM 799 C CA . ASP A 1 99 ? -8.022 -1.121 -13.824 1.00 92.62 99 ASP A CA 1
ATOM 800 C C . ASP A 1 99 ? -7.375 -2.355 -14.480 1.00 92.62 99 ASP A C 1
ATOM 802 O O . ASP A 1 99 ? -7.750 -3.493 -14.186 1.00 92.62 99 ASP A O 1
ATOM 806 N N . VAL A 1 100 ? -6.331 -2.156 -15.295 1.00 92.38 100 VAL A N 1
ATOM 807 C CA . VAL A 1 100 ? -5.565 -3.257 -15.912 1.00 92.38 100 VAL A CA 1
ATOM 808 C C . VAL A 1 100 ? -4.928 -4.170 -14.859 1.00 92.38 100 VAL A C 1
ATOM 810 O O . VAL A 1 100 ? -4.879 -5.391 -15.042 1.00 92.38 100 VAL A O 1
ATOM 813 N N . LEU A 1 101 ? -4.439 -3.606 -13.753 1.00 91.19 101 LEU A N 1
ATOM 814 C CA . LEU A 1 101 ? -3.846 -4.373 -12.662 1.00 91.19 101 LEU A CA 1
ATOM 815 C C . LEU A 1 101 ? -4.895 -5.206 -11.912 1.00 91.19 101 LEU A C 1
ATOM 817 O O . LEU A 1 101 ? -4.691 -6.406 -11.710 1.00 91.19 101 LEU A O 1
ATOM 821 N N . LEU A 1 102 ? -6.013 -4.592 -11.518 1.00 95.69 102 LEU A N 1
ATOM 822 C CA . LEU A 1 102 ? -7.045 -5.219 -10.688 1.00 95.69 102 LEU A CA 1
ATOM 823 C C . LEU A 1 102 ? -7.871 -6.263 -11.447 1.00 95.69 102 LEU A C 1
ATOM 825 O O . LEU A 1 102 ? -8.287 -7.248 -10.841 1.00 95.69 102 LEU A O 1
ATOM 829 N N . LYS A 1 103 ? -8.018 -6.138 -12.774 1.00 95.81 103 LYS A N 1
ATOM 830 C CA . LYS A 1 103 ? -8.661 -7.154 -13.637 1.00 95.81 103 LYS A CA 1
ATOM 831 C C . LYS A 1 103 ? -8.023 -8.544 -13.563 1.00 95.81 103 LYS A C 1
ATOM 833 O O . LYS A 1 103 ? -8.657 -9.528 -13.932 1.00 95.81 103 LYS A O 1
ATOM 838 N N . LYS A 1 104 ? -6.781 -8.644 -13.083 1.00 96.12 104 LYS A N 1
ATOM 839 C CA . LYS A 1 104 ? -6.067 -9.918 -12.898 1.00 96.12 104 LYS A CA 1
ATOM 840 C C . LYS A 1 104 ? -6.520 -10.685 -11.648 1.00 96.12 104 LYS A C 1
ATOM 842 O O . LYS A 1 104 ? -6.093 -11.820 -11.452 1.00 96.12 104 LYS A O 1
ATOM 847 N N . TYR A 1 105 ? -7.344 -10.075 -10.797 1.00 97.69 105 TYR A N 1
ATOM 848 C CA . TYR A 1 105 ? -7.711 -10.589 -9.482 1.00 97.69 105 TYR A CA 1
ATOM 849 C C . TYR A 1 105 ? -9.228 -10.674 -9.311 1.00 97.69 105 TYR A C 1
ATOM 851 O O . TYR A 1 105 ? -9.972 -9.827 -9.795 1.00 97.69 105 TYR A O 1
ATOM 859 N N . ASN A 1 106 ? -9.693 -11.701 -8.595 1.00 98.31 106 ASN A N 1
ATOM 860 C CA . ASN A 1 106 ? -11.113 -11.861 -8.290 1.00 98.31 106 ASN A CA 1
ATOM 861 C C . ASN A 1 106 ? -11.446 -11.099 -6.993 1.00 98.31 106 ASN A C 1
ATOM 863 O O . ASN A 1 106 ? -10.944 -11.489 -5.939 1.00 98.31 106 ASN A O 1
ATOM 867 N N . PRO A 1 107 ? -12.320 -10.077 -7.013 1.00 98.44 107 PRO A N 1
ATOM 868 C CA . PRO A 1 107 ? -12.663 -9.296 -5.817 1.00 98.44 107 PRO A CA 1
ATOM 869 C C . PRO A 1 107 ? -13.397 -10.103 -4.728 1.00 98.44 107 PRO A C 1
ATOM 871 O O . PRO A 1 107 ? -13.510 -9.656 -3.585 1.00 98.44 107 PRO A O 1
ATOM 874 N N . ASN A 1 108 ? -13.887 -11.305 -5.053 1.00 98.25 108 ASN A N 1
ATOM 875 C CA . ASN A 1 108 ? -14.483 -12.232 -4.086 1.00 98.25 108 ASN A CA 1
ATOM 876 C C . ASN A 1 108 ? -13.447 -13.082 -3.332 1.00 98.25 108 ASN A C 1
ATOM 878 O O . ASN A 1 108 ? -13.825 -13.870 -2.467 1.00 98.25 108 ASN A O 1
ATOM 882 N N . HIS A 1 109 ? -12.160 -12.948 -3.652 1.00 98.50 109 HIS A N 1
ATOM 883 C CA . HIS A 1 109 ? -11.062 -13.525 -2.882 1.00 98.50 109 HIS A CA 1
ATOM 884 C C . HIS A 1 109 ? -10.397 -12.456 -2.020 1.00 98.50 109 HIS A C 1
ATOM 886 O O . HIS A 1 109 ? -10.503 -11.265 -2.299 1.00 98.50 109 HIS A O 1
ATOM 892 N N . ASP A 1 110 ? -9.712 -12.882 -0.959 1.00 98.69 110 ASP A N 1
ATOM 893 C CA . ASP A 1 110 ? -9.063 -11.949 -0.046 1.00 98.69 110 ASP A CA 1
ATOM 894 C C . ASP A 1 110 ? -7.797 -11.363 -0.672 1.00 98.69 110 ASP A C 1
ATOM 896 O O . ASP A 1 110 ? -6.782 -12.035 -0.872 1.00 98.69 110 ASP A O 1
ATOM 900 N N . HIS A 1 111 ? -7.872 -10.074 -0.966 1.00 98.56 111 HIS A N 1
ATOM 901 C CA . HIS A 1 111 ? -6.783 -9.282 -1.504 1.00 98.56 111 HIS A CA 1
ATOM 902 C C . HIS A 1 111 ? -6.619 -7.977 -0.732 1.00 98.56 111 HIS A C 1
ATOM 904 O O . HIS A 1 111 ? -7.596 -7.252 -0.511 1.00 98.56 111 HIS A O 1
ATOM 910 N N . TYR A 1 112 ? -5.366 -7.701 -0.380 1.00 98.62 112 TYR A N 1
ATOM 911 C CA . TYR A 1 112 ? -4.868 -6.470 0.215 1.00 98.62 112 TYR A CA 1
ATOM 912 C C . TYR A 1 112 ? -3.584 -6.089 -0.527 1.00 98.62 112 TYR A C 1
ATOM 914 O O . TYR A 1 112 ? -2.616 -6.850 -0.505 1.00 98.62 112 TYR A O 1
ATOM 922 N N . PHE A 1 113 ? -3.603 -4.962 -1.236 1.00 98.19 113 PHE A N 1
ATOM 923 C CA . PHE A 1 113 ? -2.526 -4.511 -2.115 1.00 98.19 113 PHE A CA 1
ATOM 924 C C . PHE A 1 113 ? -2.031 -3.116 -1.738 1.00 98.19 113 PHE A C 1
ATOM 926 O O . PHE A 1 113 ? -2.778 -2.293 -1.205 1.00 98.19 113 PHE A O 1
ATOM 933 N N . GLY A 1 114 ? -0.773 -2.863 -2.081 1.00 95.25 114 GLY A N 1
ATOM 934 C CA . GLY A 1 114 ? -0.078 -1.595 -1.903 1.00 95.25 114 GLY A CA 1
ATOM 935 C C . GLY A 1 114 ? 1.418 -1.781 -2.132 1.00 95.25 114 GLY A C 1
ATOM 936 O O . GLY A 1 114 ? 1.840 -2.808 -2.673 1.00 95.25 114 GLY A O 1
ATOM 937 N N . THR A 1 115 ? 2.216 -0.813 -1.688 1.00 92.38 115 THR A N 1
ATOM 938 C CA . THR A 1 115 ? 3.669 -0.989 -1.574 1.00 92.38 115 THR A CA 1
ATOM 939 C C . THR A 1 115 ? 4.033 -1.400 -0.152 1.00 92.38 115 THR A C 1
ATOM 941 O O . THR A 1 115 ? 3.522 -0.827 0.813 1.00 92.38 115 THR A O 1
ATOM 944 N N . GLY A 1 116 ? 4.877 -2.422 -0.027 1.00 90.50 116 GLY A N 1
ATOM 945 C CA . GLY A 1 116 ? 5.269 -2.990 1.256 1.00 90.50 116 GLY A CA 1
ATOM 946 C C . GLY A 1 116 ? 6.199 -2.070 2.027 1.00 90.50 116 GLY A C 1
ATOM 947 O O . GLY A 1 116 ? 7.198 -1.582 1.505 1.00 90.50 116 GLY A O 1
ATOM 948 N N . THR A 1 117 ? 5.877 -1.837 3.292 1.00 87.44 117 THR A N 1
ATOM 949 C CA . THR A 1 117 ? 6.773 -1.222 4.272 1.00 87.44 117 THR A CA 1
ATOM 950 C C . THR A 1 117 ? 6.750 -2.055 5.549 1.00 87.44 117 THR A C 1
ATOM 952 O O . THR A 1 117 ? 5.777 -2.748 5.838 1.00 87.44 117 THR A O 1
ATOM 955 N N . LEU A 1 118 ? 7.854 -2.037 6.292 1.00 85.31 118 LEU A N 1
ATOM 956 C CA . LEU A 1 118 ? 7.993 -2.731 7.569 1.00 85.31 118 LEU A CA 1
ATOM 957 C C . LEU A 1 118 ? 7.842 -1.724 8.706 1.00 85.31 118 LEU A C 1
ATOM 959 O O . LEU A 1 118 ? 8.164 -0.548 8.545 1.00 85.31 118 LEU A O 1
ATOM 963 N N . PHE A 1 119 ? 7.345 -2.171 9.854 1.00 82.75 119 PHE A N 1
ATOM 964 C CA . PHE A 1 119 ? 7.151 -1.308 11.018 1.00 82.75 119 PHE A CA 1
ATOM 965 C C . PHE A 1 119 ? 7.808 -1.888 12.268 1.00 82.75 119 PHE A C 1
ATOM 967 O O . PHE A 1 119 ? 8.266 -3.032 12.302 1.00 82.75 119 PHE A O 1
ATOM 974 N N . ASN A 1 120 ? 7.864 -1.051 13.299 1.00 81.50 120 ASN A N 1
ATOM 975 C CA . ASN A 1 120 ? 8.204 -1.421 14.662 1.00 81.50 120 ASN A CA 1
ATOM 976 C C . ASN A 1 120 ? 7.096 -0.905 15.596 1.00 81.50 120 ASN A C 1
ATOM 978 O O . ASN A 1 120 ? 6.604 0.209 15.398 1.00 81.50 120 ASN A O 1
ATOM 982 N N . GLY A 1 121 ? 6.732 -1.678 16.619 1.00 75.62 121 GLY A N 1
ATOM 983 C CA . GLY A 1 121 ? 5.726 -1.317 17.618 1.00 75.62 121 GLY A CA 1
ATOM 984 C C . GLY A 1 121 ? 4.306 -1.791 17.291 1.00 75.62 121 GLY A C 1
ATOM 985 O O . GLY A 1 121 ? 4.090 -2.611 16.414 1.00 75.62 121 GLY A O 1
ATOM 986 N N . CYS A 1 122 ? 3.318 -1.265 18.021 1.00 83.06 122 CYS A N 1
ATOM 987 C CA . CYS A 1 122 ? 1.867 -1.468 17.842 1.00 83.06 122 CYS A CA 1
ATOM 988 C C . CYS A 1 122 ? 1.262 -2.843 18.188 1.00 83.06 122 CYS A C 1
ATOM 990 O O . CYS A 1 122 ? 0.082 -2.897 18.534 1.00 83.06 122 CYS A O 1
ATOM 992 N N . ASP A 1 123 ? 2.019 -3.936 18.139 1.00 85.56 123 ASP A N 1
ATOM 993 C CA . ASP A 1 123 ? 1.508 -5.287 18.427 1.00 85.56 123 ASP A CA 1
ATOM 994 C C . ASP A 1 123 ? 2.498 -6.177 19.204 1.00 85.56 123 ASP A C 1
ATOM 996 O O . ASP A 1 123 ? 2.378 -7.401 19.212 1.00 85.56 123 ASP A O 1
ATOM 1000 N N . GLY A 1 124 ? 3.468 -5.557 19.880 1.00 84.31 124 GLY A N 1
ATOM 1001 C CA . GLY A 1 124 ? 4.509 -6.250 20.643 1.00 84.31 124 GLY A CA 1
ATOM 1002 C C . GLY A 1 124 ? 5.785 -6.537 19.850 1.00 84.31 124 GLY A C 1
ATOM 1003 O O . GLY A 1 124 ? 6.774 -6.963 20.447 1.00 84.31 124 GLY A O 1
ATOM 1004 N N . VAL A 1 125 ? 5.814 -6.251 18.544 1.00 83.31 125 VAL A N 1
ATOM 1005 C CA . VAL A 1 125 ? 7.058 -6.214 17.763 1.00 83.31 125 VAL A CA 1
ATOM 1006 C C . VAL A 1 125 ? 7.929 -5.063 18.270 1.00 83.31 125 VAL A C 1
ATOM 1008 O O . VAL A 1 125 ? 7.478 -3.923 18.339 1.00 83.31 125 VAL A O 1
ATOM 1011 N N . THR A 1 126 ? 9.173 -5.366 18.650 1.00 84.06 126 THR A N 1
ATOM 1012 C CA . THR A 1 126 ? 10.116 -4.384 19.232 1.00 84.06 126 THR A CA 1
ATOM 1013 C C . THR A 1 126 ? 11.287 -4.037 18.316 1.00 84.06 126 THR A C 1
ATOM 1015 O O . THR A 1 126 ? 12.056 -3.115 18.609 1.00 84.06 126 THR A O 1
ATOM 1018 N N . LYS A 1 127 ? 11.420 -4.738 17.187 1.00 79.69 127 LYS A N 1
ATOM 1019 C CA . LYS A 1 127 ? 12.474 -4.523 16.199 1.00 79.69 127 LYS A CA 1
ATOM 1020 C C . LYS A 1 127 ? 11.878 -4.279 14.823 1.00 79.69 127 LYS A C 1
ATOM 1022 O O . LYS A 1 127 ? 10.991 -4.997 14.368 1.00 79.69 127 LYS A O 1
ATOM 1027 N N . PHE A 1 128 ? 12.414 -3.263 14.157 1.00 79.88 128 PHE A N 1
ATOM 1028 C CA . PHE A 1 128 ? 12.047 -2.933 12.788 1.00 79.88 128 PHE A CA 1
ATOM 1029 C C . PHE A 1 128 ? 12.343 -4.110 11.853 1.00 79.88 128 PHE A C 1
ATOM 1031 O O . PHE A 1 128 ? 13.441 -4.665 11.883 1.00 79.88 128 PHE A O 1
ATOM 1038 N N . GLY A 1 129 ? 11.361 -4.477 11.033 1.00 78.25 129 GLY A N 1
ATOM 1039 C CA . GLY A 1 129 ? 11.478 -5.571 10.068 1.00 78.25 129 GLY A CA 1
ATOM 1040 C C . GLY A 1 129 ? 11.178 -6.971 10.600 1.00 78.25 129 GLY A C 1
ATOM 1041 O O . GLY A 1 129 ? 11.132 -7.902 9.804 1.00 78.25 129 GLY A O 1
ATOM 1042 N N . GLU A 1 130 ? 10.922 -7.134 11.902 1.00 78.06 130 GLU A N 1
ATOM 1043 C CA . GLU A 1 130 ? 10.393 -8.397 12.448 1.00 78.06 130 GLU A CA 1
ATOM 1044 C C . GLU A 1 130 ? 8.855 -8.475 12.360 1.00 78.06 130 GLU A C 1
ATOM 1046 O O . GLU A 1 130 ? 8.280 -9.559 12.452 1.00 78.06 130 GLU A O 1
ATOM 1051 N N . GLY A 1 131 ? 8.185 -7.332 12.179 1.00 78.81 131 GLY A N 1
ATOM 1052 C CA . GLY A 1 131 ? 6.745 -7.254 11.936 1.00 78.81 131 GLY A CA 1
ATOM 1053 C C . GLY A 1 131 ? 6.375 -7.559 10.478 1.00 78.81 131 GLY A C 1
ATOM 1054 O O . GLY A 1 131 ? 7.234 -7.517 9.598 1.00 78.81 131 GLY A O 1
ATOM 1055 N N . PRO A 1 132 ? 5.097 -7.862 10.193 1.00 81.94 132 PRO A N 1
ATOM 1056 C CA . PRO A 1 132 ? 4.638 -8.092 8.827 1.00 81.94 132 PRO A CA 1
ATOM 1057 C C . PRO A 1 132 ? 4.722 -6.818 7.978 1.00 81.94 132 PRO A C 1
ATOM 1059 O O . PRO A 1 132 ? 4.693 -5.702 8.496 1.00 81.94 132 PRO A O 1
ATOM 1062 N N . GLU A 1 133 ? 4.755 -6.985 6.658 1.00 90.44 133 GLU A N 1
ATOM 1063 C CA . GLU A 1 133 ? 4.599 -5.855 5.745 1.00 90.44 133 GLU A CA 1
ATOM 1064 C C . GLU A 1 133 ? 3.193 -5.242 5.852 1.00 90.44 133 GLU A C 1
ATOM 1066 O O . GLU A 1 133 ? 2.189 -5.942 6.026 1.00 90.44 133 GLU A O 1
ATOM 1071 N N . PHE A 1 134 ? 3.115 -3.922 5.704 1.00 93.44 134 PHE A N 1
ATOM 1072 C CA . PHE A 1 134 ? 1.873 -3.170 5.541 1.00 93.44 134 PHE A CA 1
ATOM 1073 C C . PHE A 1 134 ? 1.930 -2.315 4.274 1.00 93.44 134 PHE A C 1
ATOM 1075 O O . PHE A 1 134 ? 3.010 -1.929 3.828 1.00 93.44 134 PHE A O 1
ATOM 1082 N N . ALA A 1 135 ? 0.764 -2.050 3.683 1.00 95.56 135 ALA A N 1
ATOM 1083 C CA . ALA A 1 135 ? 0.649 -1.099 2.586 1.00 95.56 135 ALA A CA 1
ATOM 1084 C C . ALA A 1 135 ? 0.855 0.317 3.128 1.00 95.56 135 ALA A C 1
ATOM 1086 O O . ALA A 1 135 ? 0.070 0.760 3.965 1.00 95.56 135 ALA A O 1
ATOM 1087 N N . HIS A 1 136 ? 1.876 1.009 2.634 1.00 92.56 136 HIS A N 1
ATOM 1088 C CA . HIS A 1 136 ? 2.137 2.411 2.957 1.00 92.56 136 HIS A CA 1
ATOM 1089 C C . HIS A 1 136 ? 0.971 3.319 2.515 1.00 92.56 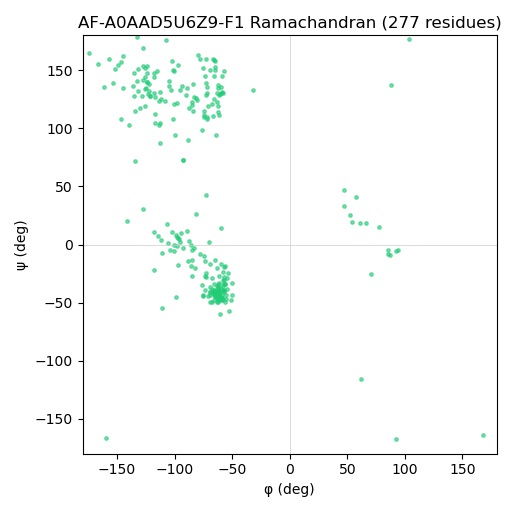136 HIS A C 1
ATOM 1091 O O . HIS A 1 136 ? 0.563 3.263 1.350 1.00 92.56 136 HIS A O 1
ATOM 1097 N N . GLY A 1 137 ? 0.456 4.156 3.424 1.00 88.56 137 GLY A N 1
ATOM 1098 C CA . GLY A 1 137 ? -0.710 5.029 3.203 1.00 88.56 137 GLY A CA 1
ATOM 1099 C C . GLY A 1 137 ? -0.599 5.918 1.960 1.00 88.56 137 GLY A C 1
ATOM 1100 O O . GLY A 1 137 ? -1.386 5.758 1.024 1.00 88.56 137 GLY A O 1
ATOM 1101 N N . GLY A 1 138 ? 0.454 6.736 1.887 1.00 88.44 138 GLY A N 1
ATOM 1102 C CA . GLY A 1 138 ? 0.696 7.673 0.777 1.00 88.44 138 GLY A CA 1
ATOM 1103 C C . GLY A 1 138 ? 1.080 7.023 -0.555 1.00 88.44 138 GLY A C 1
ATOM 1104 O O . GLY A 1 138 ? 1.370 7.696 -1.534 1.00 88.44 138 GLY A O 1
ATOM 1105 N N . SER A 1 139 ? 1.121 5.692 -0.624 1.00 91.06 139 SER A N 1
ATOM 1106 C CA . SER A 1 139 ? 1.293 4.965 -1.891 1.00 91.06 139 SER A CA 1
ATOM 1107 C C . SER A 1 139 ? -0.010 4.424 -2.447 1.00 91.06 139 SER A C 1
ATOM 1109 O O . SER A 1 139 ? -0.022 3.877 -3.550 1.00 91.06 139 SER A O 1
ATOM 1111 N N . GLY A 1 140 ? -1.090 4.566 -1.685 1.00 94.62 140 GLY A N 1
ATOM 1112 C CA . GLY A 1 140 ? -2.382 3.990 -1.972 1.00 94.62 140 GLY A CA 1
ATOM 1113 C C . GLY A 1 140 ? -2.533 2.581 -1.411 1.00 94.62 140 GLY A C 1
ATOM 1114 O O . GLY A 1 140 ? -1.658 1.719 -1.526 1.00 94.62 140 GLY A O 1
ATOM 1115 N N . ILE A 1 141 ? -3.708 2.344 -0.838 1.00 97.62 141 ILE A N 1
ATOM 1116 C CA . ILE A 1 141 ? -4.110 1.063 -0.266 1.00 97.62 141 ILE A CA 1
ATOM 1117 C C . ILE A 1 141 ? -5.317 0.539 -1.037 1.00 97.62 141 ILE A C 1
ATOM 1119 O O . ILE A 1 141 ? -6.305 1.258 -1.188 1.00 97.62 141 ILE A O 1
ATOM 1123 N N . VAL A 1 142 ? -5.274 -0.724 -1.474 1.00 98.31 142 VAL A N 1
ATOM 1124 C CA . VAL A 1 142 ? -6.399 -1.378 -2.161 1.00 98.31 142 VAL A CA 1
ATOM 1125 C C . VAL A 1 142 ? -6.821 -2.646 -1.432 1.00 98.31 142 VAL A C 1
ATOM 1127 O O . VAL A 1 142 ? -6.003 -3.516 -1.141 1.00 98.31 142 VAL A O 1
ATOM 1130 N N . ILE A 1 143 ? -8.116 -2.778 -1.161 1.00 98.69 143 ILE A N 1
ATOM 1131 C CA . ILE A 1 143 ? -8.710 -3.915 -0.457 1.00 98.69 143 ILE A CA 1
ATOM 1132 C C . ILE A 1 143 ? -9.880 -4.445 -1.292 1.00 98.69 143 ILE A C 1
ATOM 1134 O O . ILE A 1 143 ? -10.772 -3.700 -1.686 1.00 98.69 143 ILE A O 1
ATOM 1138 N N . SER A 1 144 ? -9.885 -5.744 -1.572 1.00 98.81 144 SER A N 1
ATOM 1139 C CA . SER A 1 144 ? -11.012 -6.426 -2.240 1.00 98.81 144 SER A CA 1
ATOM 1140 C C . SER A 1 144 ? -12.279 -6.475 -1.385 1.00 98.81 144 SER A C 1
ATOM 1142 O O . SER A 1 144 ? -12.217 -6.432 -0.154 1.00 98.81 144 SER A O 1
ATOM 1144 N N . ARG A 1 145 ? -13.434 -6.686 -2.021 1.00 98.56 145 ARG A N 1
ATOM 1145 C CA . ARG A 1 145 ? -14.723 -6.889 -1.340 1.00 98.56 145 ARG A CA 1
ATOM 1146 C C . ARG A 1 145 ? -14.703 -7.961 -0.256 1.00 98.56 145 ARG A C 1
ATOM 1148 O O . ARG A 1 145 ? -15.182 -7.709 0.852 1.00 98.56 145 ARG A O 1
ATOM 1155 N N . SER A 1 146 ? -14.148 -9.140 -0.545 1.00 98.50 146 SER A N 1
ATOM 1156 C CA . SER A 1 146 ? -14.073 -10.221 0.452 1.00 98.50 146 SER A CA 1
ATOM 1157 C C . SER A 1 146 ? -13.232 -9.815 1.664 1.00 98.50 146 SER A C 1
ATOM 1159 O O . SER A 1 146 ? -13.684 -9.953 2.806 1.00 98.50 146 SER A O 1
ATOM 1161 N N . ALA A 1 147 ? -12.051 -9.236 1.422 1.00 98.69 147 ALA A N 1
ATOM 1162 C CA . ALA A 1 147 ? -11.164 -8.784 2.488 1.00 98.69 147 ALA A CA 1
ATOM 1163 C C . ALA A 1 147 ? -11.797 -7.666 3.332 1.00 98.69 147 ALA A C 1
ATOM 1165 O O . ALA A 1 147 ? -11.783 -7.729 4.565 1.00 98.69 147 ALA A O 1
ATOM 1166 N N . MET A 1 148 ? -12.425 -6.687 2.676 1.00 98.38 148 MET A N 1
ATOM 1167 C CA . MET A 1 148 ? -13.098 -5.568 3.332 1.00 98.38 148 MET A CA 1
ATOM 1168 C C . MET A 1 148 ? -14.214 -6.056 4.257 1.00 98.38 148 MET A C 1
ATOM 1170 O O . MET A 1 148 ? -14.262 -5.689 5.431 1.00 98.38 148 MET A O 1
ATOM 1174 N N . LYS A 1 149 ? -15.068 -6.964 3.772 1.00 98.31 149 LYS A N 1
ATOM 1175 C CA . LYS A 1 149 ? -16.160 -7.549 4.561 1.00 98.31 149 LYS A CA 1
ATOM 1176 C C . LYS A 1 149 ? -15.656 -8.235 5.837 1.00 98.31 149 LYS A C 1
ATOM 1178 O O . LYS A 1 149 ? -16.276 -8.102 6.895 1.00 98.31 149 LYS A O 1
ATOM 1183 N N . LYS A 1 150 ? -14.534 -8.962 5.760 1.00 98.38 150 LYS A N 1
ATOM 1184 C CA . LYS A 1 150 ? -13.913 -9.624 6.924 1.00 98.38 150 LYS A CA 1
ATOM 1185 C C . LYS A 1 150 ? -13.323 -8.617 7.913 1.00 98.38 150 LYS A C 1
ATOM 1187 O O . LYS A 1 150 ? -13.547 -8.755 9.118 1.00 98.38 150 LYS A O 1
ATOM 1192 N N . MET A 1 151 ? -12.628 -7.595 7.413 1.00 98.00 151 MET A N 1
ATOM 1193 C CA . MET A 1 151 ? -12.048 -6.529 8.235 1.00 98.00 151 MET A CA 1
ATOM 1194 C C . MET A 1 151 ? -13.135 -5.740 8.977 1.00 98.00 151 MET A C 1
ATOM 1196 O O . MET A 1 151 ? -13.073 -5.595 10.199 1.00 98.00 151 MET A O 1
ATOM 1200 N N . VAL A 1 152 ? -14.180 -5.290 8.273 1.00 96.19 152 VAL A N 1
ATOM 1201 C CA . VAL A 1 152 ? -15.258 -4.467 8.849 1.00 96.19 152 VAL A CA 1
ATOM 1202 C C . VAL A 1 152 ? -16.000 -5.197 9.966 1.00 96.19 152 VAL A C 1
ATOM 1204 O O . VAL A 1 152 ? -16.317 -4.574 10.982 1.00 96.19 152 VAL A O 1
ATOM 1207 N N . LYS A 1 153 ? -16.199 -6.518 9.847 1.00 95.56 153 LYS A N 1
ATOM 1208 C CA . LYS A 1 153 ? -16.833 -7.343 10.890 1.00 95.56 153 LYS A CA 1
ATOM 1209 C C . LYS A 1 153 ? -16.109 -7.260 12.243 1.00 95.56 153 LYS A C 1
ATOM 1211 O O . LYS A 1 153 ? -16.757 -7.372 13.281 1.00 95.56 153 LYS A O 1
ATOM 1216 N N . ASN A 1 154 ? -14.794 -7.042 12.237 1.00 92.50 154 ASN A N 1
ATOM 1217 C CA . ASN A 1 154 ? -13.957 -6.981 13.439 1.00 92.50 154 ASN A CA 1
ATOM 1218 C C . ASN A 1 154 ? -13.405 -5.575 13.728 1.00 92.50 154 ASN A C 1
ATOM 1220 O O . ASN A 1 154 ? -12.675 -5.391 14.703 1.00 92.50 154 ASN A O 1
ATOM 1224 N N . SER A 1 155 ? -13.791 -4.571 12.936 1.00 90.69 155 SER A N 1
ATOM 1225 C CA . SER A 1 155 ? -13.222 -3.220 12.986 1.00 90.69 155 SER A CA 1
ATOM 1226 C C . SER A 1 155 ? -13.307 -2.586 14.373 1.00 90.69 155 SER A C 1
ATOM 1228 O O . SER A 1 155 ? -12.313 -2.058 14.854 1.00 90.69 155 SER A O 1
ATOM 1230 N N . LYS A 1 156 ? -14.440 -2.714 15.079 1.00 88.19 156 LYS A N 1
ATOM 1231 C CA . LYS A 1 156 ? -14.607 -2.192 16.451 1.00 88.19 156 LYS A CA 1
ATOM 1232 C C . LYS A 1 156 ? -13.562 -2.745 17.426 1.00 88.19 156 LYS A C 1
ATOM 1234 O O . LYS A 1 156 ? -13.051 -2.004 18.263 1.00 88.19 156 LYS A O 1
ATOM 1239 N N . LYS A 1 157 ? -13.236 -4.039 17.315 1.00 89.62 157 LYS A N 1
ATOM 1240 C CA . LYS A 1 157 ? -12.193 -4.677 18.129 1.00 89.62 157 LYS A CA 1
ATOM 1241 C C . LYS A 1 157 ? -10.824 -4.110 17.756 1.00 89.62 157 LYS A C 1
ATOM 1243 O O . LYS A 1 157 ? -10.109 -3.667 18.647 1.00 89.62 157 LYS A O 1
ATOM 1248 N N . CYS A 1 158 ? -10.502 -4.062 16.464 1.00 91.56 158 CYS A N 1
ATOM 1249 C CA . CYS A 1 158 ? -9.233 -3.534 15.961 1.00 91.56 158 CYS A CA 1
ATOM 1250 C C . CYS A 1 158 ? -9.001 -2.064 16.351 1.00 91.56 158 CYS A C 1
ATOM 1252 O O . CYS A 1 158 ? -7.931 -1.723 16.841 1.00 91.56 158 CYS A O 1
ATOM 1254 N N . ILE A 1 159 ? -10.017 -1.206 16.195 1.00 87.31 159 ILE A N 1
ATOM 1255 C CA . ILE A 1 159 ? -9.976 0.225 16.543 1.00 87.31 159 ILE A CA 1
ATOM 1256 C C . ILE A 1 159 ? -9.610 0.415 18.015 1.00 87.31 159 ILE A C 1
ATOM 1258 O O . ILE A 1 159 ? -8.846 1.319 18.342 1.00 87.31 159 ILE A O 1
ATOM 1262 N N . LYS A 1 160 ? -10.136 -0.439 18.903 1.00 85.19 160 LYS A N 1
ATOM 1263 C CA . LYS A 1 160 ? -9.801 -0.415 20.330 1.00 85.19 160 LYS A CA 1
ATOM 1264 C C . LYS A 1 160 ? -8.418 -1.009 20.604 1.00 85.19 160 LYS A C 1
ATOM 1266 O O . LYS A 1 160 ? -7.668 -0.439 21.386 1.00 85.19 160 LYS A O 1
ATOM 1271 N N . GLN A 1 161 ? -8.100 -2.143 19.986 1.00 86.75 161 GLN A N 1
ATOM 1272 C CA . GLN A 1 161 ? -6.865 -2.896 20.214 1.00 86.75 161 GLN A CA 1
ATOM 1273 C C . GLN A 1 161 ? -5.618 -2.132 19.757 1.00 86.75 161 GLN A C 1
ATOM 1275 O O . GLN A 1 161 ? -4.609 -2.156 20.450 1.00 86.75 161 GLN A O 1
ATOM 1280 N N . TYR A 1 162 ? -5.699 -1.425 18.629 1.00 87.69 162 TYR A N 1
ATOM 1281 C CA . TYR A 1 162 ? -4.572 -0.703 18.033 1.00 87.69 162 TYR A CA 1
ATOM 1282 C C . TYR A 1 162 ? -4.678 0.818 18.193 1.00 87.69 162 TYR A C 1
ATOM 1284 O O . TYR A 1 162 ? -3.998 1.558 17.487 1.00 87.69 162 TYR A O 1
ATOM 1292 N N . ARG A 1 163 ? -5.518 1.299 19.123 1.00 83.19 163 ARG A N 1
ATOM 1293 C CA . ARG A 1 163 ? -5.791 2.733 19.343 1.00 83.19 163 ARG A CA 1
ATOM 1294 C C . ARG A 1 163 ? -4.552 3.570 19.674 1.00 83.19 163 ARG A C 1
ATOM 1296 O O . ARG A 1 163 ? -4.590 4.775 19.479 1.00 83.19 163 ARG A O 1
ATOM 1303 N N . ASP A 1 164 ? -3.508 2.932 20.198 1.00 80.62 164 ASP A N 1
ATOM 1304 C CA . ASP A 1 164 ? -2.268 3.575 20.647 1.00 80.62 164 ASP A CA 1
ATOM 1305 C C . ASP A 1 164 ? -1.137 3.428 19.608 1.00 80.62 164 ASP A C 1
ATOM 1307 O O . ASP A 1 164 ? -0.030 3.922 19.802 1.00 80.62 164 ASP A O 1
ATOM 1311 N N . CYS A 1 165 ? -1.404 2.761 18.478 1.00 85.56 165 CYS A N 1
ATOM 1312 C CA . CYS A 1 165 ? -0.464 2.695 17.365 1.00 85.56 165 CYS A CA 1
ATOM 1313 C C . CYS A 1 165 ? -0.416 4.043 16.646 1.00 85.56 165 CYS A C 1
ATOM 1315 O O . CYS A 1 165 ? -1.457 4.555 16.259 1.00 85.56 165 CYS A O 1
ATOM 1317 N N . TRP A 1 166 ? 0.754 4.624 16.426 1.00 81.31 166 TRP A N 1
ATOM 1318 C CA . TRP A 1 166 ? 0.854 5.985 15.887 1.00 81.31 166 TRP A CA 1
ATOM 1319 C C . TRP A 1 166 ? 0.510 6.111 14.389 1.00 81.31 166 TRP A C 1
ATOM 1321 O O . TRP A 1 166 ? 0.295 7.223 13.927 1.00 81.31 166 TRP A O 1
ATOM 1331 N N . ALA A 1 167 ? 0.440 5.003 13.641 1.00 87.56 167 ALA A N 1
ATOM 1332 C CA . ALA A 1 167 ? 0.246 4.997 12.188 1.00 87.56 167 ALA A CA 1
ATOM 1333 C C . ALA A 1 167 ? -1.079 4.320 11.781 1.00 87.56 167 ALA A C 1
ATOM 1335 O O . ALA A 1 167 ? -1.374 3.196 12.197 1.00 87.56 167 ALA A O 1
ATOM 1336 N N . GLY A 1 168 ? -1.903 5.005 10.983 1.00 90.50 168 GLY A N 1
ATOM 1337 C CA . GLY A 1 168 ? -3.263 4.561 10.634 1.00 90.50 168 GLY A CA 1
ATOM 1338 C C . GLY A 1 168 ? -3.314 3.433 9.601 1.00 90.50 168 GLY A C 1
ATOM 1339 O O . GLY A 1 168 ? -4.151 2.524 9.686 1.00 90.50 168 GLY A O 1
ATOM 1340 N N . ASP A 1 169 ? -2.384 3.442 8.655 1.00 93.56 169 ASP A N 1
ATOM 1341 C CA . ASP A 1 169 ? -2.159 2.371 7.686 1.00 93.56 169 ASP A CA 1
ATOM 1342 C C . ASP A 1 169 ? -1.694 1.071 8.368 1.00 93.56 169 ASP A C 1
ATOM 1344 O O . ASP A 1 169 ? -2.247 0.001 8.094 1.00 93.56 169 ASP A O 1
ATOM 1348 N N . VAL A 1 170 ? -0.801 1.162 9.359 1.00 93.88 170 VAL A N 1
ATOM 1349 C CA . VAL A 1 170 ? -0.394 0.029 10.207 1.00 93.88 170 VAL A CA 1
ATOM 1350 C C . VAL A 1 170 ? -1.595 -0.544 10.962 1.00 93.88 170 VAL A C 1
ATOM 1352 O O . VAL A 1 170 ? -1.800 -1.756 10.945 1.00 93.88 170 VAL A O 1
ATOM 1355 N N . ARG A 1 171 ? -2.453 0.290 11.569 1.00 93.44 171 ARG A N 1
ATOM 1356 C CA . ARG A 1 171 ? -3.687 -0.187 12.238 1.00 93.44 171 ARG A CA 1
ATOM 1357 C C . ARG A 1 171 ? -4.612 -0.947 11.286 1.00 93.44 171 ARG A C 1
ATOM 1359 O O . ARG A 1 171 ? -5.213 -1.949 11.678 1.00 93.44 171 ARG A O 1
ATOM 1366 N N . THR A 1 172 ? -4.728 -0.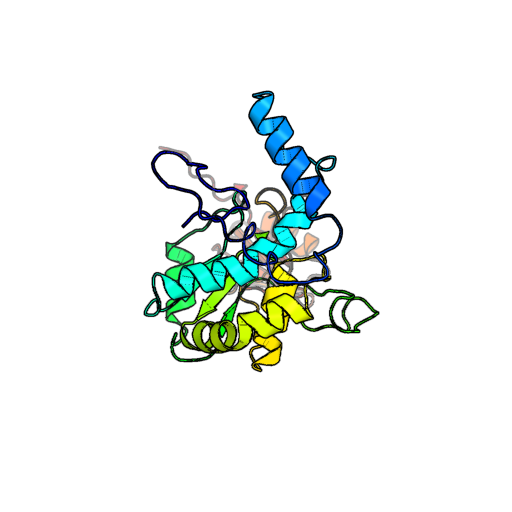476 10.045 1.00 95.94 172 THR A N 1
ATOM 1367 C CA . THR A 1 172 ? -5.519 -1.137 8.997 1.00 95.94 172 THR A CA 1
ATOM 1368 C C . THR A 1 172 ? -4.912 -2.496 8.637 1.00 95.94 172 THR A C 1
ATOM 1370 O O . THR A 1 172 ? -5.624 -3.502 8.643 1.00 95.94 172 THR A O 1
ATOM 1373 N N . SER A 1 173 ? -3.595 -2.548 8.415 1.00 96.00 173 SER A N 1
ATOM 1374 C CA . SER A 1 173 ? -2.856 -3.785 8.127 1.00 96.00 173 SER A CA 1
ATOM 1375 C C . SER A 1 173 ? -2.973 -4.810 9.252 1.00 96.00 173 SER A C 1
ATOM 1377 O O . SER A 1 173 ? -3.303 -5.970 9.011 1.00 96.00 173 SER A O 1
ATOM 1379 N N . LEU A 1 174 ? -2.795 -4.382 10.503 1.00 95.81 174 LEU A N 1
ATOM 1380 C CA . LEU A 1 174 ? -2.942 -5.243 11.673 1.00 95.81 174 LEU A CA 1
ATOM 1381 C C . LEU A 1 174 ? -4.359 -5.830 11.769 1.00 95.81 174 LEU A C 1
ATOM 1383 O O . LEU A 1 174 ? -4.513 -7.019 12.042 1.00 95.81 174 LEU A O 1
ATOM 1387 N N . CYS A 1 175 ? -5.395 -5.040 11.466 1.00 96.81 175 CYS A N 1
ATOM 1388 C CA . CYS A 1 175 ? -6.768 -5.543 11.449 1.00 96.81 175 CYS A CA 1
ATOM 1389 C C . CYS A 1 175 ? -7.014 -6.575 10.336 1.00 96.81 175 CYS A C 1
ATOM 1391 O O . CYS A 1 175 ? -7.693 -7.576 10.571 1.00 96.81 175 CYS A O 1
ATOM 1393 N N . LEU A 1 176 ? -6.457 -6.363 9.139 1.00 98.00 176 LEU A N 1
ATOM 1394 C CA . LEU A 1 176 ? -6.503 -7.334 8.036 1.00 98.00 176 LEU A CA 1
ATOM 1395 C C . LEU A 1 176 ? -5.755 -8.622 8.395 1.00 98.00 176 LEU A C 1
ATOM 1397 O O . LEU A 1 176 ? -6.278 -9.723 8.197 1.00 98.00 176 LEU A O 1
ATOM 1401 N N . ARG A 1 177 ? -4.577 -8.494 9.007 1.00 95.69 177 ARG A N 1
ATOM 1402 C CA . ARG A 1 177 ? -3.766 -9.620 9.471 1.00 95.69 177 ARG A CA 1
ATOM 1403 C C . ARG A 1 177 ? -4.481 -10.455 10.523 1.00 95.69 177 ARG A C 1
ATOM 1405 O O . ARG A 1 177 ? -4.426 -11.679 10.447 1.00 95.69 177 ARG A O 1
ATOM 1412 N N . ASP A 1 178 ? -5.189 -9.829 11.459 1.00 96.06 178 ASP A N 1
ATOM 1413 C CA . ASP A 1 178 ? -6.015 -10.535 12.448 1.00 96.06 178 ASP A CA 1
ATOM 1414 C C . ASP A 1 178 ? -7.120 -11.389 11.788 1.00 96.06 178 ASP A C 1
ATOM 1416 O O . ASP A 1 178 ? -7.676 -12.283 12.426 1.00 96.06 178 ASP A O 1
ATOM 1420 N N . GLN A 1 179 ? -7.438 -11.140 10.509 1.00 97.12 179 GLN A N 1
ATOM 1421 C CA . GLN A 1 179 ? -8.339 -11.952 9.679 1.00 97.12 179 GLN A CA 1
ATOM 1422 C C . GLN A 1 179 ? -7.607 -12.940 8.752 1.00 97.12 179 GLN A C 1
ATOM 1424 O O . GLN A 1 179 ? -8.250 -13.586 7.924 1.00 97.12 179 GLN A O 1
ATOM 1429 N N . GLY A 1 180 ? -6.283 -13.064 8.871 1.00 96.69 180 GLY A N 1
ATOM 1430 C CA . GLY A 1 180 ? -5.441 -13.902 8.014 1.00 96.69 180 GLY A CA 1
ATOM 1431 C C . GLY A 1 180 ? -5.142 -13.301 6.638 1.00 96.69 180 GLY A C 1
ATOM 1432 O O . GLY A 1 180 ? -4.710 -14.024 5.744 1.00 96.69 180 GLY A O 1
ATOM 1433 N N . ILE A 1 181 ? -5.381 -12.000 6.447 1.00 98.19 181 ILE A N 1
ATOM 1434 C CA . ILE A 1 181 ? -5.199 -11.314 5.165 1.00 98.19 181 ILE A CA 1
ATOM 1435 C C . ILE A 1 181 ? -3.882 -10.545 5.222 1.00 98.19 181 ILE A C 1
ATOM 1437 O O . ILE A 1 181 ? -3.766 -9.547 5.930 1.00 98.19 181 ILE A O 1
ATOM 1441 N N . LEU A 1 182 ? -2.882 -11.030 4.491 1.00 95.88 182 LEU A N 1
ATOM 1442 C CA . LEU A 1 182 ? -1.555 -10.421 4.427 1.00 95.88 182 LEU A CA 1
ATOM 1443 C C . LEU A 1 182 ? -1.424 -9.524 3.199 1.00 95.88 182 LEU A C 1
ATOM 1445 O O . LEU A 1 182 ? -2.110 -9.725 2.192 1.00 95.88 182 LEU A O 1
ATOM 1449 N N . LEU A 1 183 ? -0.526 -8.543 3.287 1.00 96.56 183 LEU A N 1
ATOM 1450 C CA . LEU A 1 183 ? -0.201 -7.686 2.159 1.00 96.56 183 LEU A CA 1
ATOM 1451 C C . LEU A 1 183 ? 0.341 -8.519 0.999 1.00 96.56 183 LEU A C 1
ATOM 1453 O O . LEU A 1 183 ? 1.225 -9.359 1.170 1.00 96.56 183 LEU A O 1
ATOM 1457 N N . LYS A 1 184 ? -0.145 -8.222 -0.202 1.00 95.25 184 LYS A N 1
ATOM 1458 C CA . LYS A 1 184 ? 0.513 -8.589 -1.447 1.00 95.25 184 LYS A CA 1
ATOM 1459 C C . LYS A 1 184 ? 1.000 -7.319 -2.136 1.00 95.25 184 LYS A C 1
ATOM 1461 O O . LYS A 1 184 ? 0.211 -6.598 -2.744 1.00 95.25 184 LYS A O 1
ATOM 1466 N N . SER A 1 185 ? 2.305 -7.083 -2.060 1.00 90.06 185 SER A N 1
ATOM 1467 C CA . SER A 1 185 ? 2.959 -5.968 -2.741 1.00 90.06 185 SER A CA 1
ATOM 1468 C C . SER A 1 185 ? 2.827 -6.112 -4.262 1.00 90.06 185 SER A C 1
ATOM 1470 O O . SER A 1 185 ? 3.076 -7.189 -4.814 1.00 90.06 185 SER A O 1
ATOM 1472 N N . LEU A 1 186 ? 2.396 -5.046 -4.942 1.00 84.25 186 LEU A N 1
ATOM 1473 C CA . LEU A 1 186 ? 2.214 -5.014 -6.398 1.00 84.25 186 LEU A CA 1
ATOM 1474 C C . LEU A 1 186 ? 3.022 -3.868 -7.028 1.00 84.25 186 LEU A C 1
ATOM 1476 O O . LEU A 1 186 ? 3.162 -2.812 -6.411 1.00 84.25 186 LEU A O 1
ATOM 1480 N N . PRO A 1 187 ? 3.521 -4.030 -8.268 1.00 81.31 187 PRO A N 1
ATOM 1481 C CA . PRO A 1 187 ? 4.140 -2.927 -8.996 1.00 81.31 187 PRO A CA 1
ATOM 1482 C C . PRO A 1 187 ? 3.111 -1.833 -9.312 1.00 81.31 187 PRO A C 1
ATOM 1484 O O . PRO A 1 187 ? 1.929 -2.118 -9.515 1.00 81.31 187 PRO A O 1
ATOM 1487 N N . GLY A 1 188 ? 3.576 -0.584 -9.392 1.00 84.31 188 GLY A N 1
ATOM 1488 C CA . GLY A 1 188 ? 2.742 0.591 -9.672 1.00 84.31 188 GLY A CA 1
ATOM 1489 C C . GLY A 1 188 ? 2.243 1.336 -8.430 1.00 84.31 188 GLY A C 1
ATOM 1490 O O . GLY A 1 188 ? 1.643 2.396 -8.581 1.00 84.31 188 GLY A O 1
ATOM 1491 N N . PHE A 1 189 ? 2.522 0.818 -7.229 1.00 88.94 189 PHE A N 1
ATOM 1492 C CA . PHE A 1 189 ? 2.337 1.518 -5.957 1.00 88.94 189 PHE A CA 1
ATOM 1493 C C . PHE A 1 189 ? 3.669 2.112 -5.503 1.00 88.94 189 PHE A C 1
ATOM 1495 O O . PHE A 1 189 ? 4.658 1.400 -5.330 1.00 88.94 189 PHE A O 1
ATOM 1502 N N . ASN A 1 190 ? 3.689 3.423 -5.311 1.00 86.25 190 ASN A N 1
ATOM 1503 C CA . ASN A 1 190 ? 4.909 4.215 -5.307 1.00 86.25 190 ASN A CA 1
ATOM 1504 C C . ASN A 1 190 ? 4.986 5.029 -4.005 1.00 86.25 190 ASN A C 1
ATOM 1506 O O . ASN A 1 190 ? 4.091 5.820 -3.732 1.00 86.25 190 ASN A O 1
ATOM 1510 N N . ASN A 1 191 ? 6.017 4.827 -3.176 1.00 82.88 191 ASN A N 1
ATOM 1511 C CA . ASN A 1 191 ? 6.241 5.565 -1.911 1.00 82.88 191 ASN A CA 1
ATOM 1512 C C . ASN A 1 191 ? 7.248 6.712 -2.037 1.00 82.88 191 ASN A C 1
ATOM 1514 O O . ASN A 1 191 ? 7.635 7.321 -1.043 1.00 82.88 191 ASN A O 1
ATOM 1518 N N . PHE A 1 192 ? 7.668 7.014 -3.261 1.00 76.75 192 PHE A N 1
ATOM 1519 C CA . PHE A 1 192 ? 8.525 8.144 -3.575 1.00 76.75 192 PHE A CA 1
ATOM 1520 C C . PHE A 1 192 ? 7.783 9.093 -4.510 1.00 76.75 192 PHE A C 1
ATOM 1522 O O . PHE A 1 192 ? 6.978 8.669 -5.340 1.00 76.75 192 PHE A O 1
ATOM 1529 N N . THR A 1 193 ? 8.064 10.384 -4.378 1.00 71.88 193 THR A N 1
ATOM 1530 C CA . THR A 1 193 ? 7.523 11.415 -5.263 1.00 71.88 193 THR A CA 1
ATOM 1531 C C . THR A 1 193 ? 8.043 11.229 -6.696 1.00 71.88 193 THR A C 1
ATOM 1533 O O . THR A 1 193 ? 9.137 10.688 -6.868 1.00 71.88 193 THR A O 1
ATOM 1536 N N . PRO A 1 194 ? 7.317 11.669 -7.744 1.00 66.75 194 PRO A N 1
ATOM 1537 C CA . PRO A 1 194 ? 7.732 11.526 -9.145 1.00 66.75 194 PRO A CA 1
ATOM 1538 C C . PRO A 1 194 ? 9.165 12.002 -9.460 1.00 66.75 194 PRO A C 1
ATOM 1540 O O . PRO A 1 194 ? 9.841 11.418 -10.300 1.00 66.75 194 PRO A O 1
ATOM 1543 N N . ASP A 1 195 ? 9.658 13.031 -8.765 1.00 62.47 195 ASP A N 1
ATOM 1544 C CA . ASP A 1 195 ? 11.029 13.554 -8.887 1.00 62.47 195 ASP A CA 1
ATOM 1545 C C . ASP A 1 195 ? 12.090 12.642 -8.247 1.00 62.47 195 ASP A C 1
ATOM 1547 O O . ASP A 1 195 ? 13.238 12.618 -8.691 1.00 62.47 195 ASP A O 1
ATOM 1551 N N . LYS A 1 196 ? 11.692 11.863 -7.237 1.00 56.44 196 LYS A N 1
ATOM 1552 C CA . LYS A 1 196 ? 12.477 10.775 -6.636 1.00 56.44 196 LYS A CA 1
ATOM 1553 C C . LYS A 1 196 ? 12.248 9.442 -7.347 1.00 56.44 196 LYS A C 1
ATOM 1555 O O . LYS A 1 196 ? 13.069 8.543 -7.218 1.00 56.44 196 LYS A O 1
ATOM 1560 N N . PHE A 1 197 ? 11.201 9.358 -8.170 1.00 50.59 197 PHE A N 1
ATOM 1561 C CA . PHE A 1 197 ? 11.010 8.398 -9.259 1.00 50.59 197 PHE A CA 1
ATOM 1562 C C . PHE A 1 197 ? 11.928 8.705 -10.448 1.00 50.59 197 PHE A C 1
ATOM 1564 O O . PHE A 1 197 ? 11.598 8.473 -11.608 1.00 50.59 197 PHE A O 1
ATOM 1571 N N . THR A 1 198 ? 13.187 9.041 -10.181 1.00 44.03 198 THR A N 1
ATOM 1572 C CA . THR A 1 198 ? 14.192 8.201 -10.813 1.00 44.03 198 THR A CA 1
ATOM 1573 C C . THR A 1 198 ? 13.977 6.839 -10.187 1.00 44.03 198 THR A C 1
ATOM 1575 O O . THR A 1 198 ? 14.464 6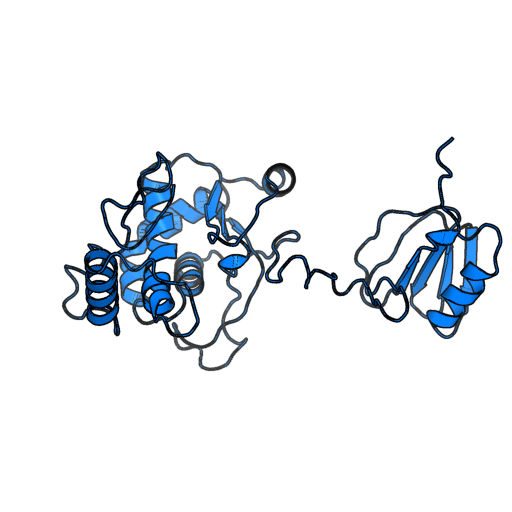.575 -9.091 1.00 44.03 198 THR A O 1
ATOM 1578 N N . PHE A 1 199 ? 13.182 5.984 -10.835 1.00 45.97 199 PHE A N 1
ATOM 1579 C CA . PHE A 1 199 ? 13.346 4.553 -10.652 1.00 45.97 199 PHE A CA 1
ATOM 1580 C C . PHE A 1 199 ? 14.841 4.317 -10.402 1.00 45.97 199 PHE A C 1
ATOM 1582 O O . PHE A 1 199 ? 15.670 4.846 -11.151 1.00 45.97 199 PHE A O 1
ATOM 1589 N N . ASN A 1 200 ? 15.212 3.529 -9.400 1.00 45.81 200 ASN A N 1
ATOM 1590 C CA . ASN A 1 200 ? 16.600 3.091 -9.251 1.00 45.81 200 ASN A CA 1
ATOM 1591 C C . ASN A 1 200 ? 17.091 2.288 -10.477 1.00 45.81 200 ASN A C 1
ATOM 1593 O O . ASN A 1 200 ? 18.126 1.662 -10.391 1.00 45.81 200 ASN A O 1
ATOM 1597 N N . ILE A 1 201 ? 16.359 2.325 -11.598 1.00 56.28 201 ILE A N 1
ATOM 1598 C CA . ILE A 1 201 ? 16.737 1.991 -12.955 1.00 56.28 201 ILE A CA 1
ATOM 1599 C C . ILE A 1 201 ? 17.321 3.176 -13.732 1.00 56.28 201 ILE A C 1
ATOM 1601 O O . ILE A 1 201 ? 17.380 3.051 -14.935 1.00 56.28 201 ILE A O 1
ATOM 1605 N N . TYR A 1 202 ? 17.685 4.337 -13.169 1.00 66.06 202 TYR A N 1
ATOM 1606 C CA . TYR A 1 202 ? 18.397 5.356 -13.963 1.00 66.06 202 TYR A CA 1
ATOM 1607 C C . TYR A 1 202 ? 19.531 6.068 -13.218 1.00 66.06 202 TYR A C 1
ATOM 1609 O O . TYR A 1 202 ? 19.310 6.993 -12.436 1.00 66.06 202 TYR A O 1
ATOM 1617 N N . ASP A 1 203 ? 20.773 5.679 -13.507 1.00 78.19 203 ASP A N 1
ATOM 1618 C CA . ASP A 1 203 ? 21.968 6.411 -13.092 1.00 78.19 203 ASP A CA 1
ATOM 1619 C C . ASP A 1 203 ? 22.136 7.646 -13.980 1.00 78.19 203 ASP A C 1
ATOM 1621 O O . ASP A 1 203 ? 22.676 7.580 -15.084 1.00 78.19 203 ASP A O 1
ATOM 1625 N N . LYS A 1 204 ? 21.706 8.805 -13.476 1.00 76.94 204 LYS A N 1
ATOM 1626 C CA . LYS A 1 204 ? 21.782 10.079 -14.201 1.00 76.94 204 LYS A CA 1
ATOM 1627 C C . LYS A 1 204 ? 23.212 10.507 -14.549 1.00 76.94 204 LYS A C 1
ATOM 1629 O O . LYS A 1 204 ? 23.394 11.253 -15.506 1.00 76.94 204 LYS A O 1
ATOM 1634 N N . LYS A 1 205 ? 24.223 10.086 -13.780 1.00 81.69 205 LYS A N 1
ATOM 1635 C CA . LYS A 1 205 ? 25.622 10.466 -14.029 1.00 81.69 205 LYS A CA 1
ATOM 1636 C C . LYS A 1 205 ? 26.182 9.729 -15.241 1.00 81.69 205 LYS A C 1
ATOM 1638 O O . LYS A 1 205 ? 26.942 10.319 -16.002 1.00 81.69 205 LYS A O 1
ATOM 1643 N N . ASN A 1 206 ? 25.830 8.455 -15.381 1.00 82.69 206 ASN A N 1
ATOM 1644 C CA . ASN A 1 206 ? 26.343 7.590 -16.443 1.00 82.69 206 ASN A CA 1
ATOM 1645 C C . ASN A 1 206 ? 25.328 7.335 -17.574 1.00 82.69 206 ASN A C 1
ATOM 1647 O O . ASN A 1 206 ? 25.680 6.713 -18.576 1.00 82.69 206 ASN A O 1
ATOM 1651 N N . GLU A 1 207 ? 24.096 7.829 -17.425 1.00 86.25 207 GLU A N 1
ATOM 1652 C CA . GLU A 1 207 ? 22.959 7.571 -18.319 1.00 86.25 207 GLU A CA 1
ATOM 1653 C C . GLU A 1 207 ? 22.648 6.067 -18.442 1.00 86.25 207 GLU A C 1
ATOM 1655 O O . GLU A 1 207 ? 22.392 5.552 -19.532 1.00 86.25 207 GLU A O 1
ATOM 1660 N N . TYR A 1 208 ? 22.724 5.337 -17.322 1.00 90.38 208 TYR A N 1
ATOM 1661 C CA . TYR A 1 208 ? 22.480 3.890 -17.294 1.00 90.38 208 TYR A CA 1
ATOM 1662 C C . TYR A 1 208 ? 21.112 3.546 -16.788 1.00 90.38 208 TYR A C 1
ATOM 1664 O O . TYR A 1 208 ? 20.632 4.182 -15.864 1.00 90.38 208 TYR A O 1
ATOM 1672 N N . GLU A 1 209 ? 20.590 2.437 -17.287 1.00 89.31 209 GLU A N 1
ATOM 1673 C CA . GLU A 1 209 ? 19.394 1.806 -16.790 1.00 89.31 209 GLU A CA 1
ATOM 1674 C C . GLU A 1 209 ? 19.707 0.618 -15.879 1.00 89.31 209 GLU A C 1
ATOM 1676 O O . GLU A 1 209 ? 19.970 -0.478 -16.364 1.00 89.31 209 GLU A O 1
ATOM 1681 N N . LEU A 1 210 ? 19.754 0.833 -14.563 1.00 88.00 210 LEU A N 1
ATOM 1682 C CA . LEU A 1 210 ? 20.145 -0.203 -13.596 1.00 88.00 210 LEU A CA 1
ATOM 1683 C C . LEU A 1 210 ? 19.028 -1.240 -13.367 1.00 88.00 210 LEU A C 1
ATOM 1685 O O . LEU A 1 210 ? 17.848 -0.934 -13.504 1.00 88.00 210 LEU A O 1
ATOM 1689 N N . ASP A 1 211 ? 19.407 -2.466 -13.011 1.00 85.12 211 ASP A N 1
ATOM 1690 C CA . ASP A 1 211 ? 18.521 -3.619 -12.780 1.00 85.12 211 ASP A CA 1
ATOM 1691 C C . ASP A 1 211 ? 17.461 -3.830 -13.881 1.00 85.12 211 ASP A C 1
ATOM 1693 O O . ASP A 1 211 ? 16.332 -4.270 -13.635 1.00 85.12 211 ASP A O 1
ATOM 1697 N N . LEU A 1 212 ? 17.827 -3.497 -15.121 1.00 86.94 212 LEU A N 1
ATOM 1698 C CA . LEU A 1 212 ? 16.924 -3.485 -16.264 1.00 86.94 212 LEU A CA 1
ATOM 1699 C C . LEU A 1 212 ? 17.582 -4.146 -17.472 1.00 86.94 212 LEU A C 1
ATOM 1701 O O . LEU A 1 212 ? 18.681 -3.777 -17.891 1.00 86.94 212 LEU A O 1
ATOM 1705 N N . ASN A 1 213 ? 16.876 -5.108 -18.060 1.00 89.25 213 ASN A N 1
ATOM 1706 C CA . ASN A 1 213 ? 17.252 -5.805 -19.282 1.00 89.25 213 ASN A CA 1
ATOM 1707 C C . ASN A 1 213 ? 16.261 -5.454 -20.400 1.00 89.25 213 ASN A C 1
ATOM 1709 O O . ASN A 1 213 ? 15.059 -5.662 -20.261 1.00 89.25 213 ASN A O 1
ATOM 1713 N N . ARG A 1 214 ? 16.753 -4.940 -21.529 1.00 91.06 214 ARG A N 1
ATOM 1714 C CA . ARG A 1 214 ? 15.926 -4.646 -22.711 1.00 91.06 214 ARG A CA 1
ATOM 1715 C C . ARG A 1 214 ? 15.920 -5.841 -23.661 1.00 91.06 214 ARG A C 1
ATOM 1717 O O . ARG A 1 214 ? 16.594 -5.800 -24.677 1.00 91.06 214 ARG A O 1
ATOM 1724 N N . LYS A 1 215 ? 15.231 -6.936 -23.346 1.00 89.69 215 LYS A N 1
ATOM 1725 C CA . LYS A 1 215 ? 15.341 -8.180 -24.136 1.00 89.69 215 LYS A CA 1
ATOM 1726 C C . LYS A 1 215 ? 14.871 -8.010 -25.587 1.00 89.69 215 LYS A C 1
ATOM 1728 O O . LYS A 1 215 ? 13.789 -7.488 -25.835 1.00 89.69 215 LYS A O 1
ATOM 1733 N N . GLY A 1 216 ? 15.646 -8.540 -26.535 1.00 92.88 216 GLY A N 1
ATOM 1734 C CA . GLY A 1 216 ? 15.327 -8.507 -27.965 1.00 92.88 216 GLY A CA 1
ATOM 1735 C C . GLY A 1 216 ? 16.143 -7.475 -28.745 1.00 92.88 216 GLY A C 1
ATOM 1736 O O . GLY A 1 216 ? 16.956 -6.748 -28.184 1.00 92.88 216 GLY A O 1
ATOM 1737 N N . ASN A 1 217 ? 15.951 -7.447 -30.069 1.00 93.56 217 ASN A N 1
ATOM 1738 C CA . ASN A 1 217 ? 16.700 -6.595 -31.010 1.00 93.56 217 ASN A CA 1
ATOM 1739 C C . ASN A 1 217 ? 18.232 -6.734 -30.940 1.00 93.56 217 ASN A C 1
ATOM 1741 O O . ASN A 1 217 ? 18.956 -5.861 -31.409 1.00 93.56 217 ASN A O 1
ATOM 1745 N N . ASP A 1 218 ? 18.742 -7.825 -30.369 1.00 95.88 218 ASP A N 1
ATOM 1746 C CA . ASP A 1 218 ? 20.174 -8.065 -30.245 1.00 95.88 218 ASP A CA 1
ATOM 1747 C C . ASP A 1 218 ? 20.764 -8.463 -31.603 1.00 95.88 218 ASP A C 1
ATOM 1749 O O . ASP A 1 218 ? 20.540 -9.573 -32.087 1.00 95.88 218 ASP A O 1
ATOM 1753 N N . PHE A 1 219 ? 21.562 -7.587 -32.214 1.00 96.50 219 PHE A N 1
ATOM 1754 C CA . PHE A 1 219 ? 22.248 -7.897 -33.478 1.00 96.50 219 PHE A CA 1
ATOM 1755 C C . PHE A 1 219 ? 23.694 -8.358 -33.258 1.00 96.50 219 PHE A C 1
ATOM 1757 O O . PHE A 1 219 ? 24.315 -8.947 -34.145 1.00 96.50 219 PHE A O 1
ATOM 1764 N N . LYS A 1 220 ? 24.265 -8.082 -32.079 1.00 95.94 220 LYS A N 1
ATOM 1765 C CA . LYS A 1 220 ? 25.621 -8.498 -31.713 1.00 95.94 220 LYS A CA 1
ATOM 1766 C C . LYS A 1 220 ? 25.748 -8.631 -30.204 1.00 95.94 220 LYS A C 1
ATOM 1768 O O . LYS A 1 220 ? 25.288 -7.773 -29.462 1.00 95.94 220 LYS A O 1
ATOM 1773 N N . ASN A 1 221 ? 26.440 -9.669 -29.750 1.00 95.44 221 ASN A N 1
ATOM 1774 C CA . ASN A 1 221 ? 26.862 -9.784 -28.360 1.00 95.44 221 ASN A CA 1
ATOM 1775 C C . ASN A 1 221 ? 28.365 -10.046 -28.269 1.00 95.44 221 ASN A C 1
ATOM 1777 O O . ASN A 1 221 ? 28.981 -10.548 -29.212 1.00 95.44 221 ASN A O 1
ATOM 1781 N N . LEU A 1 222 ? 28.961 -9.640 -27.153 1.00 95.69 222 LEU A N 1
ATOM 1782 C CA . LEU A 1 222 ? 30.386 -9.788 -26.899 1.00 95.69 222 LEU A CA 1
ATOM 1783 C C . LEU A 1 222 ? 30.698 -9.776 -25.409 1.00 95.69 222 LEU A C 1
ATOM 1785 O O . LEU A 1 222 ? 29.929 -9.264 -24.602 1.00 95.69 222 LEU A O 1
ATOM 1789 N N . TYR A 1 223 ? 31.857 -10.315 -25.050 1.00 95.69 223 TYR A N 1
ATOM 1790 C CA . TYR A 1 223 ? 32.376 -10.196 -23.694 1.00 95.69 223 TYR A CA 1
ATOM 1791 C C . TYR A 1 223 ? 32.873 -8.777 -23.423 1.00 95.69 223 TYR A C 1
ATOM 1793 O O . TYR A 1 223 ? 33.539 -8.169 -24.265 1.00 95.69 223 TYR A O 1
ATOM 1801 N N . CYS A 1 224 ? 32.581 -8.264 -22.232 1.00 89.06 224 CYS A N 1
ATOM 1802 C CA . CYS A 1 224 ? 33.143 -7.014 -21.737 1.00 89.06 224 CYS A CA 1
ATOM 1803 C C . CYS A 1 224 ? 33.217 -7.045 -20.206 1.00 89.06 224 CYS A C 1
ATOM 1805 O O . CYS A 1 224 ? 32.434 -7.720 -19.544 1.00 89.06 224 CYS A O 1
ATOM 1807 N N . SER A 1 225 ? 34.178 -6.327 -19.634 1.00 89.25 225 SER A N 1
ATOM 1808 C CA . SER A 1 225 ? 34.412 -6.345 -18.188 1.00 89.25 225 SER A CA 1
ATOM 1809 C C . SER A 1 225 ? 33.489 -5.408 -17.407 1.00 89.25 225 SER A C 1
ATOM 1811 O O . SER A 1 225 ? 33.344 -5.580 -16.201 1.00 89.25 225 SER A O 1
ATOM 1813 N N . THR A 1 226 ? 32.887 -4.408 -18.061 1.00 93.75 226 THR A N 1
ATOM 1814 C CA . THR A 1 226 ? 32.057 -3.388 -17.405 1.00 93.75 226 THR A CA 1
ATOM 1815 C C . THR A 1 226 ? 30.943 -2.871 -18.317 1.00 93.75 226 THR A C 1
ATOM 1817 O O . THR A 1 226 ? 31.092 -2.818 -19.542 1.00 93.75 226 THR A O 1
ATOM 1820 N N . ALA A 1 227 ? 29.860 -2.379 -17.707 1.00 93.69 227 ALA A N 1
ATOM 1821 C CA . ALA A 1 227 ? 28.779 -1.681 -18.405 1.00 93.69 227 ALA A CA 1
ATOM 1822 C C . ALA A 1 227 ? 29.270 -0.445 -19.183 1.00 93.69 227 ALA A C 1
ATOM 1824 O O . ALA A 1 227 ? 28.818 -0.196 -20.295 1.00 93.69 227 ALA A O 1
ATOM 1825 N N . ASN A 1 228 ? 30.264 0.281 -18.658 1.00 95.50 228 ASN A N 1
ATOM 1826 C CA . ASN A 1 228 ? 30.848 1.433 -19.350 1.00 95.50 228 ASN A CA 1
ATOM 1827 C C . ASN A 1 228 ? 31.515 1.049 -20.675 1.00 95.50 228 ASN A C 1
ATOM 1829 O O . ASN A 1 228 ? 31.366 1.745 -21.679 1.00 95.50 228 ASN A O 1
ATOM 1833 N N . LEU A 1 229 ? 32.213 -0.090 -20.697 1.00 95.19 229 LEU A N 1
ATOM 1834 C CA . LEU A 1 229 ? 32.799 -0.600 -21.929 1.00 95.19 229 LEU A CA 1
ATOM 1835 C C . LEU A 1 229 ? 31.701 -0.995 -22.926 1.00 95.19 229 LEU A C 1
ATOM 1837 O O . LEU A 1 229 ? 31.804 -0.649 -24.101 1.00 95.19 229 LEU A O 1
ATOM 1841 N N . CYS A 1 230 ? 30.630 -1.645 -22.455 1.00 96.69 230 CYS A N 1
ATOM 1842 C CA . CYS A 1 230 ? 29.469 -1.981 -23.283 1.00 96.69 230 CYS A CA 1
ATOM 1843 C C . CYS A 1 230 ? 28.812 -0.734 -23.905 1.00 96.69 230 CYS A C 1
ATOM 1845 O O . CYS A 1 230 ? 28.604 -0.691 -25.121 1.00 96.69 230 CYS A O 1
ATOM 1847 N N . GLN A 1 231 ? 28.592 0.323 -23.112 1.00 95.94 231 GLN A N 1
ATOM 1848 C CA . GLN A 1 231 ? 28.087 1.612 -23.595 1.00 95.94 231 GLN A CA 1
ATOM 1849 C C . GLN A 1 231 ? 29.003 2.215 -24.664 1.00 95.94 231 GLN A C 1
ATOM 1851 O O . GLN A 1 231 ? 28.525 2.658 -25.711 1.00 95.94 231 GLN A O 1
ATOM 1856 N N . LYS A 1 232 ? 30.321 2.226 -24.428 1.00 95.56 232 LYS A N 1
ATOM 1857 C CA . LYS A 1 232 ? 31.303 2.778 -25.372 1.00 95.56 232 LYS A CA 1
ATOM 1858 C C . LYS A 1 232 ? 31.275 2.038 -26.708 1.00 95.56 232 LYS A C 1
ATOM 1860 O O . LYS A 1 232 ? 31.195 2.676 -27.755 1.00 95.56 232 LYS A O 1
ATOM 1865 N N . ILE A 1 233 ? 31.252 0.706 -26.667 1.00 95.56 233 ILE A N 1
ATOM 1866 C CA . ILE A 1 233 ? 31.136 -0.135 -27.864 1.00 95.56 233 ILE A CA 1
ATOM 1867 C C . ILE A 1 233 ? 29.845 0.190 -28.627 1.00 95.56 233 ILE A C 1
ATOM 1869 O O . ILE A 1 233 ? 29.879 0.366 -29.844 1.00 95.56 233 ILE A O 1
ATOM 1873 N N . CYS A 1 234 ? 28.708 0.301 -27.933 1.00 95.56 234 CYS A N 1
ATOM 1874 C CA . CYS A 1 234 ? 27.445 0.674 -28.573 1.00 95.56 234 CYS A CA 1
ATOM 1875 C C . CYS A 1 234 ? 27.498 2.091 -29.170 1.00 95.56 234 CYS A C 1
ATOM 1877 O O . CYS A 1 234 ? 26.994 2.347 -30.263 1.00 95.56 234 CYS A O 1
ATOM 1879 N N . THR A 1 235 ? 28.153 3.023 -28.484 1.00 94.56 235 THR A N 1
ATOM 1880 C CA . THR A 1 235 ? 28.279 4.412 -28.937 1.00 94.56 235 THR A CA 1
ATOM 1881 C C . THR A 1 235 ? 29.035 4.484 -30.261 1.00 94.56 235 THR A C 1
ATOM 1883 O O . THR A 1 235 ? 28.547 5.111 -31.203 1.00 94.56 235 THR A O 1
ATOM 1886 N N . GLU A 1 236 ? 30.155 3.770 -30.364 1.00 94.44 236 GLU A N 1
ATOM 1887 C CA . GLU A 1 236 ? 31.005 3.712 -31.560 1.00 94.44 236 GLU A CA 1
ATOM 1888 C C . GLU A 1 236 ? 30.377 2.905 -32.712 1.00 94.44 236 GLU A C 1
ATOM 1890 O O . GLU A 1 236 ? 30.684 3.143 -33.880 1.00 94.44 236 GLU A O 1
ATOM 1895 N N . HIS A 1 237 ? 29.469 1.970 -32.419 1.00 94.31 237 HIS A N 1
ATOM 1896 C CA . HIS A 1 237 ? 28.840 1.139 -33.442 1.00 94.31 237 HIS A CA 1
ATOM 1897 C C . HIS A 1 237 ? 27.689 1.864 -34.157 1.00 94.31 237 HIS A C 1
ATOM 1899 O O . HIS A 1 237 ? 26.710 2.270 -33.530 1.00 94.31 237 HIS A O 1
ATOM 1905 N N . GLN A 1 238 ? 27.750 1.961 -35.489 1.00 92.25 238 GLN A N 1
ATOM 1906 C CA . GLN A 1 238 ? 26.795 2.734 -36.299 1.00 92.25 238 GLN A CA 1
ATOM 1907 C C . GLN A 1 238 ? 25.329 2.330 -36.064 1.00 92.25 238 GLN A C 1
ATOM 1909 O O . GLN A 1 238 ? 24.497 3.194 -35.816 1.00 92.25 238 GLN A O 1
ATOM 1914 N N . SER A 1 239 ? 25.031 1.028 -36.065 1.00 92.31 239 SER A N 1
ATOM 1915 C CA . SER A 1 239 ? 23.659 0.516 -35.907 1.00 92.31 239 SER A CA 1
ATOM 1916 C C . SER A 1 239 ? 23.187 0.363 -34.458 1.00 92.31 239 SER A C 1
ATOM 1918 O O . SER A 1 239 ? 22.046 -0.022 -34.245 1.00 92.31 239 SER A O 1
ATOM 1920 N N . CYS A 1 240 ? 24.044 0.596 -33.457 1.00 95.12 240 CYS A N 1
ATOM 1921 C CA . CYS A 1 240 ? 23.656 0.360 -32.066 1.00 95.12 240 CYS A CA 1
ATOM 1922 C C . CYS A 1 240 ? 22.929 1.574 -31.487 1.00 95.12 240 CYS A C 1
ATOM 1924 O O . CYS A 1 240 ? 23.490 2.675 -31.465 1.00 95.12 240 CYS A O 1
ATOM 1926 N N . VAL A 1 241 ? 21.707 1.352 -31.003 1.00 94.00 241 VAL A N 1
ATOM 1927 C CA . VAL A 1 241 ? 20.824 2.372 -30.411 1.00 94.00 241 VAL A CA 1
ATOM 1928 C C . VAL A 1 241 ? 20.489 2.087 -28.947 1.00 94.00 241 VAL A C 1
ATOM 1930 O O . VAL A 1 241 ? 20.173 3.014 -28.203 1.00 94.00 241 VAL A O 1
ATOM 1933 N N . ALA A 1 242 ? 20.618 0.835 -28.511 1.00 95.31 242 ALA A N 1
ATOM 1934 C CA . ALA A 1 242 ? 20.506 0.440 -27.115 1.00 95.31 242 ALA A CA 1
ATOM 1935 C C . ALA A 1 242 ? 21.476 -0.700 -26.796 1.00 95.31 242 ALA A C 1
ATOM 1937 O O . ALA A 1 242 ? 21.984 -1.386 -27.686 1.00 95.31 242 ALA A O 1
ATOM 1938 N N . TRP A 1 243 ? 21.742 -0.911 -25.515 1.00 96.75 243 TRP A N 1
ATOM 1939 C CA . TRP A 1 243 ? 22.607 -1.986 -25.049 1.00 96.75 243 TRP A CA 1
ATOM 1940 C C . TRP A 1 243 ? 22.140 -2.517 -23.697 1.00 96.75 243 TRP A C 1
ATOM 1942 O O . TRP A 1 243 ? 21.452 -1.823 -22.953 1.00 96.75 243 TRP A O 1
ATOM 1952 N N . THR A 1 244 ? 22.529 -3.752 -23.393 1.00 96.94 244 THR A N 1
ATOM 1953 C CA . THR A 1 244 ? 22.386 -4.362 -22.064 1.00 96.94 244 THR A CA 1
ATOM 1954 C C . THR A 1 244 ? 23.706 -5.017 -21.689 1.00 96.94 244 THR A C 1
ATOM 1956 O O . THR A 1 244 ? 24.373 -5.591 -22.548 1.00 96.94 244 THR A O 1
ATOM 1959 N N . PHE A 1 245 ? 24.087 -4.909 -20.425 1.00 96.88 245 PHE A N 1
ATOM 1960 C CA . PHE A 1 245 ? 25.221 -5.558 -19.792 1.00 96.88 245 PHE A CA 1
ATOM 1961 C C . PHE A 1 245 ? 24.725 -6.414 -18.626 1.00 96.88 245 PHE A C 1
ATOM 1963 O O . PHE A 1 245 ? 24.011 -5.924 -17.763 1.00 96.88 245 PHE A O 1
ATOM 1970 N N . GLU A 1 246 ? 25.115 -7.676 -18.599 1.00 94.88 246 GLU A N 1
ATOM 1971 C CA . GLU A 1 246 ? 24.694 -8.698 -17.633 1.00 94.88 246 GLU A CA 1
ATOM 1972 C C . GLU A 1 246 ? 25.742 -9.821 -17.704 1.00 94.88 246 GLU A C 1
ATOM 1974 O O . GLU A 1 246 ? 26.222 -10.165 -18.786 1.00 94.88 246 GLU A O 1
ATOM 1979 N N . ASP A 1 247 ? 26.187 -10.336 -16.558 1.00 91.00 247 ASP A N 1
ATOM 1980 C CA . ASP A 1 247 ? 27.132 -11.460 -16.471 1.00 91.00 247 ASP A CA 1
ATOM 1981 C C . ASP A 1 247 ? 28.378 -11.358 -17.382 1.00 91.00 247 ASP A C 1
ATOM 1983 O O . ASP A 1 247 ? 28.764 -12.305 -18.070 1.00 91.00 247 ASP A O 1
ATOM 1987 N N . GLN A 1 248 ? 29.040 -10.192 -17.386 1.00 91.00 248 GLN A N 1
ATOM 1988 C CA . GLN A 1 248 ? 30.242 -9.906 -18.201 1.00 91.00 248 GLN A CA 1
ATOM 1989 C C . GLN A 1 248 ? 30.024 -9.999 -19.720 1.00 91.00 248 GLN A C 1
ATOM 1991 O O . GLN A 1 248 ? 30.973 -10.100 -20.511 1.00 91.00 248 GLN A O 1
ATOM 1996 N N . ARG A 1 249 ? 28.770 -9.945 -20.158 1.00 96.06 249 ARG A N 1
ATOM 1997 C CA . ARG A 1 249 ? 28.391 -9.925 -21.561 1.00 96.06 249 ARG A CA 1
ATOM 1998 C C . ARG A 1 249 ? 27.670 -8.622 -21.878 1.00 96.06 249 ARG A C 1
ATOM 2000 O O . ARG A 1 249 ? 26.972 -8.050 -21.053 1.00 96.06 249 ARG A O 1
ATOM 2007 N N . CYS A 1 250 ? 27.915 -8.130 -23.082 1.00 97.31 250 CYS A N 1
ATOM 2008 C CA . CYS A 1 250 ? 27.297 -6.957 -23.670 1.00 97.31 250 CYS A CA 1
ATOM 2009 C C . CYS A 1 250 ? 26.437 -7.407 -24.839 1.00 97.31 250 CYS A C 1
ATOM 2011 O O . CYS A 1 250 ? 26.919 -8.137 -25.708 1.00 97.31 250 CYS A O 1
ATOM 2013 N N . TRP A 1 251 ? 25.199 -6.942 -24.884 1.00 97.88 251 TRP A N 1
ATOM 2014 C CA . TRP A 1 251 ? 24.265 -7.180 -25.971 1.00 97.88 251 TRP A CA 1
ATOM 2015 C C . TRP A 1 251 ? 23.909 -5.847 -26.618 1.00 97.88 251 TRP A C 1
ATOM 2017 O O . TRP A 1 251 ? 23.266 -5.003 -25.991 1.00 97.88 251 TRP A O 1
ATOM 2027 N N . LEU A 1 252 ? 24.351 -5.664 -27.860 1.00 97.62 252 LEU A N 1
ATOM 2028 C CA . LEU A 1 252 ? 24.126 -4.479 -28.680 1.00 97.62 252 LEU A CA 1
ATOM 2029 C C . LEU A 1 252 ? 22.837 -4.635 -29.479 1.00 97.62 252 LEU A C 1
ATOM 2031 O O . LEU A 1 252 ? 22.620 -5.681 -30.100 1.00 97.62 252 LEU A O 1
ATOM 2035 N N . LYS A 1 253 ? 22.026 -3.577 -29.494 1.00 96.50 253 LYS A N 1
ATOM 2036 C CA . LYS A 1 253 ? 20.677 -3.602 -30.056 1.00 96.50 253 LYS A CA 1
ATOM 2037 C C . LYS A 1 253 ? 20.473 -2.547 -31.127 1.00 96.50 253 LYS A C 1
ATOM 2039 O O . LYS A 1 253 ? 20.959 -1.422 -30.989 1.00 96.50 253 LYS A O 1
ATOM 2044 N N . ASP A 1 254 ? 19.764 -2.924 -32.185 1.00 94.75 254 ASP A N 1
ATOM 2045 C CA . ASP A 1 254 ? 19.423 -2.067 -33.329 1.00 94.75 254 ASP A CA 1
ATOM 2046 C C . ASP A 1 254 ? 18.009 -1.471 -33.226 1.00 94.75 254 ASP A C 1
ATOM 2048 O O . ASP A 1 254 ? 17.608 -0.651 -34.047 1.00 94.75 254 ASP A O 1
ATOM 2052 N N . GLY A 1 255 ? 17.292 -1.820 -32.157 1.00 90.25 255 GLY A N 1
ATOM 2053 C CA . GLY A 1 255 ? 16.059 -1.191 -31.703 1.00 90.25 255 GLY A CA 1
ATOM 2054 C C . GLY A 1 255 ? 16.108 -0.909 -30.201 1.00 90.25 255 GLY A C 1
ATOM 2055 O O . GLY A 1 255 ? 17.084 -1.242 -29.527 1.00 90.25 255 GLY A O 1
ATOM 2056 N N . ILE A 1 256 ? 15.042 -0.302 -29.673 1.00 90.00 256 ILE A N 1
ATOM 2057 C CA . ILE A 1 256 ? 14.870 -0.024 -28.238 1.00 90.00 256 ILE A CA 1
ATOM 2058 C C . ILE A 1 256 ? 13.709 -0.896 -27.718 1.00 90.00 256 ILE A C 1
ATOM 2060 O O . ILE A 1 256 ? 12.563 -0.444 -27.738 1.00 90.00 256 ILE A O 1
ATOM 2064 N N . PRO A 1 257 ? 13.965 -2.149 -27.291 1.00 86.69 257 PRO A N 1
ATOM 2065 C CA . PRO A 1 257 ? 12.943 -3.011 -26.694 1.00 86.69 257 PRO A CA 1
ATOM 2066 C C . PRO A 1 257 ? 12.430 -2.456 -25.370 1.00 86.69 257 PRO A C 1
ATOM 2068 O O . PRO A 1 257 ? 13.143 -1.706 -24.704 1.00 86.69 257 PRO A O 1
ATOM 2071 N N . GLU A 1 258 ? 11.235 -2.866 -24.950 1.00 84.62 258 GLU A N 1
ATOM 2072 C CA . GLU A 1 258 ? 10.723 -2.566 -23.609 1.00 84.62 258 GLU A CA 1
ATOM 2073 C C . GLU A 1 258 ? 11.661 -3.126 -22.522 1.00 84.62 258 GLU A C 1
ATOM 2075 O O . GLU A 1 258 ? 12.326 -4.148 -22.710 1.00 84.62 258 GLU A O 1
ATOM 2080 N N . GLY A 1 259 ? 11.775 -2.410 -21.403 1.00 82.38 259 GLY A N 1
ATOM 2081 C CA . GLY A 1 259 ? 12.623 -2.818 -20.289 1.00 82.38 259 GLY A CA 1
ATOM 2082 C C . GLY A 1 259 ? 11.923 -3.828 -19.387 1.00 82.38 259 GLY A C 1
ATOM 2083 O O . GLY A 1 259 ? 10.840 -3.553 -18.877 1.00 82.38 259 GLY A O 1
ATOM 2084 N N . GLU A 1 260 ? 12.569 -4.960 -19.134 1.00 83.44 260 GLU A N 1
ATOM 2085 C CA . GLU A 1 260 ? 12.165 -5.937 -18.127 1.00 83.44 260 GLU A CA 1
ATOM 2086 C C . GLU A 1 260 ? 13.088 -5.843 -16.909 1.00 83.44 260 GLU A C 1
ATOM 2088 O O . GLU A 1 260 ? 14.310 -5.760 -17.042 1.00 83.44 260 GLU A O 1
ATOM 2093 N N . PHE A 1 261 ? 12.512 -5.887 -15.707 1.00 80.94 261 PHE A N 1
ATOM 2094 C CA . PHE A 1 261 ? 13.291 -5.890 -14.471 1.00 80.94 261 PHE A CA 1
ATOM 2095 C C . PHE A 1 261 ? 14.173 -7.149 -14.392 1.00 80.94 261 PHE A C 1
ATOM 2097 O O . PHE A 1 261 ? 13.664 -8.270 -14.461 1.00 80.94 261 PHE A O 1
ATOM 2104 N N . SER A 1 262 ? 15.487 -6.962 -14.255 1.00 81.06 262 SER A N 1
ATOM 2105 C CA . SER A 1 262 ? 16.484 -8.034 -14.131 1.00 81.06 262 SER A CA 1
ATOM 2106 C C . SER A 1 262 ? 17.617 -7.574 -13.218 1.00 81.06 262 SER A C 1
ATOM 2108 O O . SER A 1 262 ? 18.420 -6.721 -13.595 1.00 81.06 262 SER A O 1
ATOM 2110 N N . ILE A 1 263 ? 17.680 -8.128 -12.007 1.00 80.06 263 ILE A N 1
ATOM 2111 C CA . ILE A 1 263 ? 18.667 -7.737 -10.991 1.00 80.06 263 ILE A CA 1
ATOM 2112 C C . ILE A 1 263 ? 20.086 -7.987 -11.515 1.00 80.06 263 ILE A C 1
ATOM 2114 O O . ILE A 1 263 ? 20.398 -9.086 -11.969 1.00 80.06 263 ILE A O 1
ATOM 2118 N N . GLY A 1 264 ? 20.952 -6.978 -11.420 1.00 82.12 264 GLY A N 1
ATOM 2119 C CA . GLY A 1 264 ? 22.343 -7.034 -11.875 1.00 82.12 264 GLY A CA 1
ATOM 2120 C C . GLY A 1 264 ? 22.544 -6.715 -13.359 1.00 82.12 264 GLY A C 1
ATOM 2121 O O . GLY A 1 264 ? 23.688 -6.533 -13.783 1.00 82.12 264 GLY A O 1
ATOM 2122 N N . SER A 1 265 ? 21.465 -6.589 -14.139 1.00 90.62 265 SER A N 1
ATOM 2123 C CA . SER A 1 265 ? 21.542 -6.039 -15.493 1.00 90.62 265 SER A CA 1
ATOM 2124 C C . SER A 1 265 ? 21.745 -4.527 -15.461 1.00 90.62 265 SER A C 1
ATOM 2126 O O . SER A 1 265 ? 21.197 -3.825 -14.618 1.00 90.62 265 SER A O 1
ATOM 2128 N N . ILE A 1 266 ? 22.500 -4.002 -16.419 1.00 94.31 266 ILE A N 1
ATOM 2129 C CA . ILE A 1 266 ? 22.652 -2.568 -16.660 1.00 94.31 266 ILE A CA 1
ATOM 2130 C C . ILE A 1 266 ? 22.418 -2.325 -18.145 1.00 94.31 266 ILE A C 1
ATOM 2132 O O . ILE A 1 266 ? 23.175 -2.820 -18.975 1.00 94.31 266 ILE A O 1
ATOM 2136 N N . SER A 1 267 ? 21.391 -1.565 -18.498 1.00 94.75 267 SER A N 1
ATOM 2137 C CA . SER A 1 267 ? 21.093 -1.188 -19.880 1.00 94.75 267 SER A CA 1
ATOM 2138 C C . SER A 1 267 ? 21.412 0.279 -20.159 1.00 94.75 267 SER A C 1
ATOM 2140 O O . SER A 1 267 ? 21.817 1.030 -19.276 1.00 94.75 267 SER A O 1
ATOM 2142 N N . GLY A 1 268 ? 21.260 0.701 -21.409 1.00 93.25 268 GLY A N 1
ATOM 2143 C CA . GLY A 1 268 ? 21.269 2.113 -21.766 1.00 93.25 268 GLY A CA 1
ATOM 2144 C C . GLY A 1 268 ? 20.751 2.354 -23.178 1.00 93.25 268 GLY A C 1
ATOM 2145 O O . GLY A 1 268 ? 20.817 1.476 -24.043 1.00 93.25 268 GLY A O 1
ATOM 2146 N N . VAL A 1 269 ? 20.256 3.569 -23.411 1.00 92.31 269 VAL A N 1
ATOM 2147 C CA . VAL A 1 269 ? 19.680 4.014 -24.688 1.00 92.31 269 VAL A CA 1
ATOM 2148 C C . VAL A 1 269 ? 20.434 5.238 -25.198 1.00 92.31 269 VAL A C 1
ATOM 2150 O O . VAL A 1 269 ? 20.648 6.205 -24.472 1.00 92.31 269 VAL A O 1
ATOM 2153 N N . LEU A 1 270 ? 20.825 5.222 -26.471 1.00 89.00 270 LEU A N 1
ATOM 2154 C CA . LEU A 1 270 ? 21.550 6.317 -27.112 1.00 89.00 270 LEU A CA 1
ATOM 2155 C C . LEU A 1 270 ? 20.578 7.281 -27.807 1.00 89.00 270 LEU A C 1
ATOM 2157 O O . LEU A 1 270 ? 20.521 7.338 -29.035 1.00 89.00 270 LEU A O 1
ATOM 2161 N N . PHE A 1 271 ? 19.836 8.079 -27.031 1.00 73.62 271 PHE A N 1
ATOM 2162 C CA . PHE A 1 271 ? 18.804 9.000 -27.548 1.00 73.62 271 PHE A CA 1
ATOM 2163 C C . PHE A 1 271 ? 19.303 9.973 -28.629 1.00 73.62 271 PHE A C 1
ATOM 2165 O O . PHE A 1 271 ? 18.551 10.341 -29.526 1.00 73.62 271 PHE A O 1
ATOM 2172 N N . LYS A 1 272 ? 20.590 10.350 -28.604 1.00 70.56 272 LYS A N 1
ATOM 2173 C CA . LYS A 1 272 ? 21.209 11.218 -29.625 1.00 70.56 272 LYS A CA 1
ATOM 2174 C C . LYS A 1 272 ? 21.229 10.604 -31.030 1.00 70.56 272 LYS A C 1
ATOM 2176 O O . LYS A 1 272 ? 21.367 11.341 -31.996 1.00 70.56 272 LYS A O 1
ATOM 2181 N N . LYS A 1 273 ? 21.092 9.279 -31.155 1.00 73.25 273 LYS A N 1
ATOM 2182 C CA . LYS A 1 273 ? 20.949 8.587 -32.448 1.00 73.25 273 LYS A CA 1
ATOM 2183 C C . LYS A 1 273 ? 19.493 8.534 -32.941 1.00 73.25 273 LYS A C 1
ATOM 2185 O O . LYS A 1 273 ? 19.249 7.991 -34.010 1.00 73.25 273 LYS A O 1
ATOM 2190 N N . TYR A 1 274 ? 18.546 9.091 -32.180 1.00 63.19 274 TYR A N 1
ATOM 2191 C CA . TYR A 1 274 ? 17.102 9.023 -32.422 1.00 63.19 274 TYR A CA 1
ATOM 2192 C C . TYR A 1 274 ? 16.430 10.409 -32.425 1.00 63.19 274 TYR A C 1
ATOM 2194 O O . TYR A 1 274 ? 15.265 10.547 -32.049 1.00 63.19 274 TYR A O 1
ATOM 2202 N N . SER A 1 275 ? 17.145 11.464 -32.834 1.00 52.62 275 SER A N 1
ATOM 2203 C CA . SER A 1 275 ? 16.504 12.760 -33.058 1.00 52.62 275 SER A CA 1
ATOM 2204 C C . SER A 1 275 ? 15.650 12.695 -34.324 1.00 52.62 275 SER A C 1
ATOM 2206 O O . SER A 1 275 ? 16.179 12.685 -35.434 1.00 52.62 275 SER A O 1
ATOM 2208 N N . CYS A 1 276 ? 14.328 12.680 -34.166 1.00 49.84 276 CYS A N 1
ATOM 2209 C CA . CYS A 1 276 ? 13.445 13.105 -35.242 1.00 49.84 276 CYS A CA 1
ATOM 2210 C C . CYS A 1 276 ? 13.675 14.606 -35.452 1.00 49.84 276 CYS A C 1
ATOM 2212 O O . CYS A 1 276 ? 13.320 15.408 -34.587 1.00 49.84 276 CYS A O 1
ATOM 2214 N N . GLU A 1 277 ? 14.278 14.993 -36.574 1.00 46.66 277 GLU A N 1
ATOM 2215 C CA . GLU A 1 277 ? 14.139 16.366 -37.052 1.00 46.66 277 GLU A CA 1
ATOM 2216 C C . GLU A 1 277 ? 12.678 16.541 -37.470 1.00 46.66 277 GLU A C 1
ATOM 2218 O O . GLU A 1 277 ? 12.153 15.770 -38.276 1.00 46.66 277 GLU A O 1
ATOM 2223 N N . ALA A 1 278 ? 11.990 17.500 -36.851 1.00 43.44 278 ALA A N 1
ATOM 2224 C CA . ALA A 1 278 ? 10.667 17.894 -37.302 1.00 43.44 278 ALA A CA 1
ATOM 2225 C C . ALA A 1 278 ? 10.810 18.450 -38.726 1.00 43.44 278 ALA A C 1
ATOM 2227 O O . ALA A 1 278 ? 11.491 19.457 -38.921 1.00 43.44 278 ALA A O 1
ATOM 2228 N N . VAL A 1 279 ? 10.219 17.751 -39.697 1.00 47.66 279 VAL A N 1
ATOM 2229 C CA . VAL A 1 279 ? 10.066 18.223 -41.081 1.00 47.66 279 VAL A CA 1
ATOM 2230 C C . VAL A 1 279 ? 8.923 19.224 -41.144 1.00 47.66 279 VAL A C 1
ATOM 2232 O O . VAL A 1 279 ? 7.859 18.920 -40.556 1.00 47.66 279 VAL A O 1
#

Solvent-accessible surface area (backbone atoms only — not comparable to full-atom values): 15789 Å² total; per-residue (Å²): 135,50,71,43,68,49,74,90,41,65,62,89,93,41,66,29,42,52,44,34,73,75,70,48,71,91,42,96,73,65,53,89,66,53,68,60,52,54,54,49,53,57,49,36,61,73,66,72,46,80,80,76,89,48,95,88,52,70,61,60,68,58,48,27,51,38,47,49,44,40,54,43,53,51,39,74,75,46,72,83,44,52,67,47,75,49,69,42,95,92,48,87,80,64,62,72,61,51,50,65,58,50,71,77,54,66,35,81,40,78,40,35,34,17,26,72,40,63,44,60,50,72,78,80,37,85,44,73,63,77,37,70,58,23,35,39,50,66,27,26,34,39,31,14,31,40,34,45,56,58,32,51,76,45,37,75,58,38,56,63,71,33,51,83,32,73,47,14,38,52,44,37,36,52,37,31,42,79,71,75,45,60,64,46,66,46,91,93,34,48,88,59,56,76,86,62,53,53,51,86,39,50,43,80,90,78,58,30,23,33,37,21,33,43,68,62,54,62,80,48,71,47,81,38,94,43,57,68,56,39,52,50,54,28,69,74,35,88,67,35,39,20,40,31,23,43,94,5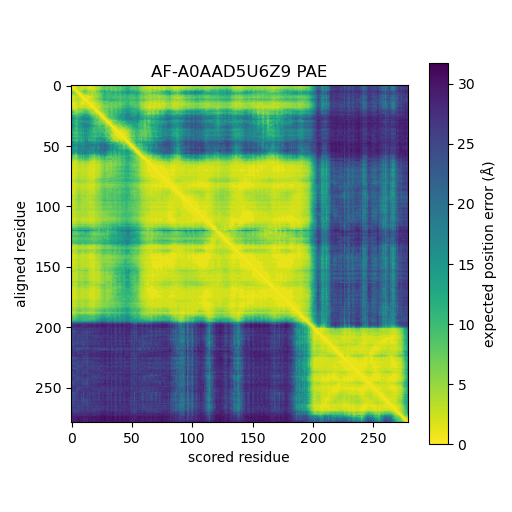2,31,24,37,31,9,66,43,82,47,69,75,40,86,32,87,76,18,33,18,35,67,47,62,86,82,64,71,77,76,88,126

Mean predicted aligned error: 13.68 Å

Radius of gyration: 24.43 Å; Cα contacts (8 Å, |Δi|>4): 475; chains: 1; bounding box: 56×46×70 Å

InterPro domains:
  IPR000177 Apple domain [SM00223] (208-276)
  IPR003378 Fringe-like, glycosyltransferase domain [PF02434] (81-165)
  IPR003609 PAN/Apple domain [PF14295] (213-253)
  IPR026050 C1GALT1/C1GALT1-specific chaperone 1 [PTHR23033] (71-184)

Sequence (279 aa):
LFIGESPNITIGNIEVEDVCTNLYENISEKPTGWKESVELLQKEIKEDKIPTPGEKTEGWKMDAHKNLPGFVQLYNKIPEADWYIMLDDDTYMFFGNLDVLLKKYNPNHDHYFGTGTLFNGCDGVTKFGEGPEFAHGGSGIVISRSAMKKMVKNSKKCIKQYRDCWAGDVRTSLCLRDQGILLKSLPGFNNFTPDKFTFNIYDKKNEYELDLNRKGNDFKNLYCSTANLCQKICTEHQSCVAWTFEDQRCWLKDGIPEGEFSIGSISGVLFKKYSCEAV

Nearest PDB structures (foldseek):
  5i25-assembly1_A  TM=9.358E-01  e=1.330E-04  Homo sapiens
  6o1g-assembly1_A  TM=9.541E-01  e=2.314E-04  Homo sapiens
  6i58-assembly1_A-2  TM=9.376E-01  e=3.147E-04  Homo sapiens
  5eod-assembly1_A  TM=9.199E-01  e=3.147E-04  Homo sapiens
  1hky-assembly1_A  TM=6.705E-01  e=2.396E-03  Eimeria tenella

Foldseek 3Di:
DAEDQDFPDDDVPRGHHHLAPVLCPPPPDAEPCVVVLVVVVVVCVVVVNPPDDDPPRPRLQRQLRIQLSVLLVVCVVCLPDFKDKAADPPADDDVVVVVVVPVVDGLLDWAKEAAWAWDADQPPRHDTPPDATFHDRNLMIMTGSNLSVQLSVCSSVLCVSRVHPSHNRVSSQVSSVVSVRGYDYDPPRDPDDVVRPPPVLADPVLQKGAQKDQPDQFPDKDFADDPSVLVVVLVPDPQFFKWKDAPRMITGGNDRHDIDGHHRMMMHGDCVSVDDDDD

Organism: NCBI:txid447962